Protein AF-F2EAZ2-F1 (afdb_monomer_lite)

Foldseek 3Di:
DPPVVVVCQQVVDDPGDDCVVCVCCDDPVNVVVVCVVVVVVVCVVVVVVVVVVVVVVVVVVVVVVVVVVVVVVLCVDPVSVVVVVVVLVVLLVVQLVCLQVPDPDDDLVPLFDALCRLCVVLVPPAAPPDPDGQQFPCNVGGDAHNVQLVSLVRSLVSRVVNDDQDDDDPVNLVVLLVVQVPVDDPVSNVVSVVVVVVVSCCVRCVSSVVSSVSSSVSRSVSSSVVSNVVSVVVVVVVVVD

pLDDT: mean 85.78, std 11.12, range [33.66, 97.19]

Secondary structure (DSSP, 8-state):
--HHHHHHHHHH-TT---HHHHGGG-SHHHHHHHHHHHHHHHHHHHHHHHHHHHHHHHHHHHHHHHHHHHHHHHHHSHHHHHHHHHHHHHHHHHHHHHHHH--S-S-HHHH-B-HHHHHHHHT--S-TT-SS----TTTTS-B-HHHHHHHHHHHHHHHHHT-PPPPPPHHHHHHHHHHHGGG-HHHHHHHHHHHHHHHHHHHHHHHHHHHHHHHHHHHHHHHHHHHHHHHHHHHHHTTT-

Radius of gyration: 40.21 Å; chains: 1; bounding box: 95×46×107 Å

Sequence (241 aa):
INIDVLRHLHDGVKGGFNEDKFAPYIGFSCLRKYLESELQKRYKEAAPATLALLEQRCSDVSMDLSRLDSKLQATSDVSQLRRSAMLHVASICTHLRALLDGAVDPAPEVWGKTTEEEQIHSGINSWPSTSVPVKPPNSSLKLYGGAAFERVMHEFRSATYSMECPQVSREKVANILLAHAGRGGSSGMTEAAAEIARAAARSWLAPRTETTCDRLAFVLQSLFDLAMERSRTDDSRCLCD

Organism: Hordeum vulgare subsp. vulgare (NCBI:txid112509)

Structure (mmCIF, N/CA/C/O backbone):
data_AF-F2EAZ2-F1
#
_entry.id   AF-F2EAZ2-F1
#
loop_
_atom_site.group_PDB
_atom_site.id
_atom_site.type_symbol
_atom_site.label_atom_id
_atom_site.label_alt_id
_atom_site.label_comp_id
_atom_site.label_asym_id
_atom_site.label_entity_id
_atom_site.label_seq_id
_atom_site.pdbx_PDB_ins_code
_atom_site.Cartn_x
_atom_site.Cartn_y
_atom_site.Cartn_z
_atom_site.occupancy
_atom_site.B_iso_or_equiv
_atom_site.auth_seq_id
_atom_site.auth_comp_id
_atom_site.auth_asym_id
_atom_site.auth_atom_id
_atom_site.pdbx_PDB_model_num
ATOM 1 N N . ILE A 1 1 ? -40.029 23.221 65.910 1.00 58.25 1 ILE A N 1
ATOM 2 C CA . ILE A 1 1 ? -40.585 23.515 64.567 1.00 58.25 1 ILE A CA 1
ATOM 3 C C . ILE A 1 1 ? -40.516 25.026 64.395 1.00 58.25 1 ILE A C 1
ATOM 5 O O . ILE A 1 1 ? -40.768 25.721 65.370 1.00 58.25 1 ILE A O 1
ATOM 9 N N . ASN A 1 2 ? -40.055 25.536 63.251 1.00 65.19 2 ASN A N 1
ATOM 10 C CA . ASN A 1 2 ? -39.898 26.981 63.069 1.00 65.19 2 ASN A CA 1
ATOM 11 C C . ASN A 1 2 ? -41.295 27.618 62.915 1.00 65.19 2 ASN A C 1
ATOM 13 O O . ASN A 1 2 ? -42.015 27.275 61.979 1.00 65.19 2 ASN A O 1
ATOM 17 N N . ILE A 1 3 ? -41.686 28.472 63.865 1.00 67.00 3 ILE A N 1
ATOM 18 C CA . ILE A 1 3 ? -43.033 29.066 63.993 1.00 67.00 3 ILE A CA 1
ATOM 19 C C . ILE A 1 3 ? -43.433 29.837 62.725 1.00 67.00 3 ILE A C 1
ATOM 21 O O . ILE A 1 3 ? -44.598 29.822 62.329 1.00 67.00 3 ILE A O 1
ATOM 25 N N . ASP A 1 4 ? -42.459 30.426 62.029 1.00 68.56 4 ASP A N 1
ATOM 26 C CA . ASP A 1 4 ? -42.691 31.164 60.785 1.00 68.56 4 ASP A CA 1
ATOM 27 C C . ASP A 1 4 ? -43.156 30.271 59.629 1.00 68.56 4 ASP A C 1
ATOM 29 O O . ASP A 1 4 ? -43.956 30.698 58.797 1.00 68.56 4 ASP A O 1
ATOM 33 N N . VAL A 1 5 ? -42.709 29.011 59.600 1.00 69.75 5 VAL A N 1
ATOM 34 C CA . VAL A 1 5 ? -43.089 28.038 58.565 1.00 69.75 5 VAL A CA 1
ATOM 35 C C . VAL A 1 5 ? -44.525 27.561 58.772 1.00 69.75 5 VAL A C 1
ATOM 37 O O . VAL A 1 5 ? -45.275 27.455 57.806 1.00 69.75 5 VAL A O 1
ATOM 40 N N . LEU A 1 6 ? -44.932 27.324 60.022 1.00 67.00 6 LEU A N 1
ATOM 41 C CA . LEU A 1 6 ? -46.310 26.937 60.349 1.00 67.00 6 LEU A CA 1
ATOM 42 C C . LEU A 1 6 ? -47.300 28.068 60.044 1.00 67.00 6 LEU A C 1
ATOM 44 O O . LEU A 1 6 ? -48.335 27.820 59.432 1.00 67.00 6 LEU A O 1
ATOM 48 N N . ARG A 1 7 ? -46.942 29.317 60.373 1.00 71.25 7 ARG A N 1
ATOM 49 C CA . ARG A 1 7 ? -47.742 30.504 60.030 1.00 71.25 7 ARG A CA 1
ATOM 50 C C . ARG A 1 7 ? -47.917 30.661 58.516 1.00 71.25 7 ARG A C 1
ATOM 52 O O . ARG A 1 7 ? -49.026 30.871 58.041 1.00 71.25 7 ARG A O 1
ATOM 59 N N . HIS A 1 8 ? -46.845 30.484 57.743 1.00 72.69 8 HIS A N 1
ATOM 60 C CA . HIS A 1 8 ? -46.912 30.570 56.283 1.00 72.69 8 HIS A CA 1
ATOM 61 C C . HIS A 1 8 ? -47.773 29.461 55.647 1.00 72.69 8 HIS A C 1
ATOM 63 O O . HIS A 1 8 ? -48.493 29.713 54.683 1.00 72.69 8 HIS A O 1
ATOM 69 N N . LEU A 1 9 ? -47.736 28.243 56.198 1.00 70.00 9 LEU A N 1
ATOM 70 C CA . LEU A 1 9 ? -48.561 27.119 55.740 1.00 70.00 9 LEU A CA 1
ATOM 71 C C . LEU A 1 9 ? -50.044 27.294 56.091 1.00 70.00 9 LEU A C 1
ATOM 73 O O . LEU A 1 9 ? -50.905 26.883 55.316 1.00 70.00 9 LEU A O 1
ATOM 77 N N . HIS A 1 10 ? -50.341 27.922 57.228 1.00 68.06 10 HIS A N 1
ATOM 78 C CA . HIS A 1 10 ? -51.705 28.234 57.644 1.00 68.06 10 HIS A CA 1
ATOM 79 C C . HIS A 1 10 ? -52.335 29.336 56.774 1.00 68.06 10 HIS A C 1
ATOM 81 O O . HIS A 1 10 ? -53.471 29.191 56.324 1.00 68.06 10 HIS A O 1
ATOM 87 N N . ASP A 1 11 ? -51.581 30.398 56.474 1.00 72.12 11 ASP A N 1
ATOM 88 C CA . ASP A 1 11 ? -52.104 31.576 55.767 1.00 72.12 11 ASP A CA 1
ATOM 89 C C . ASP A 1 11 ? -52.041 31.447 54.230 1.00 72.12 11 ASP A C 1
ATOM 91 O O . ASP A 1 11 ? -52.809 32.091 53.512 1.00 72.12 11 ASP A O 1
ATOM 95 N N . GLY A 1 12 ? -51.138 30.615 53.698 1.00 67.31 12 GLY A N 1
ATOM 96 C CA . GLY A 1 12 ? -50.906 30.459 52.256 1.00 67.31 12 GLY A CA 1
ATOM 97 C C . GLY A 1 12 ? -51.705 29.343 51.566 1.00 67.31 12 GLY A C 1
ATOM 98 O O . GLY A 1 12 ? -51.825 29.350 50.339 1.00 67.31 12 GLY A O 1
ATOM 99 N N . VAL A 1 13 ? -52.261 28.379 52.310 1.00 72.19 13 VAL A N 1
ATOM 100 C CA . VAL A 1 13 ? -52.940 27.202 51.735 1.00 72.19 13 VAL A CA 1
ATOM 101 C C . VAL A 1 13 ? -54.456 27.419 51.694 1.00 72.19 13 VAL A C 1
ATOM 103 O O . VAL A 1 13 ? -55.151 27.317 52.706 1.00 72.19 13 VAL A O 1
ATOM 106 N N . LYS A 1 14 ? -55.006 27.674 50.498 1.00 58.66 14 LYS A N 1
ATOM 107 C CA . LYS A 1 14 ? -56.464 27.745 50.288 1.00 58.66 14 LYS A CA 1
ATOM 108 C C . LYS A 1 14 ? -57.101 26.380 50.572 1.00 58.66 14 LYS A C 1
ATOM 110 O O . LYS A 1 14 ? -56.955 25.456 49.778 1.00 58.66 14 LYS A O 1
ATOM 115 N N . GLY A 1 15 ? -57.813 26.281 51.694 1.00 67.81 15 GLY A N 1
ATOM 116 C CA . GLY A 1 15 ? -58.473 25.054 52.159 1.00 67.81 15 GLY A CA 1
ATOM 117 C C . GLY A 1 15 ? -58.090 24.614 53.578 1.00 67.81 15 GLY A C 1
ATOM 118 O O . GLY A 1 15 ? -58.710 23.685 54.087 1.00 67.81 15 GLY A O 1
ATOM 119 N N . GLY A 1 16 ? -57.135 25.294 54.226 1.00 65.31 16 GLY A N 1
ATOM 120 C CA . GLY A 1 16 ? -56.698 25.005 55.595 1.00 65.31 16 GLY A CA 1
ATOM 121 C C . GLY A 1 16 ? -55.617 23.921 55.664 1.00 65.31 16 GLY A C 1
ATOM 122 O O . GLY A 1 16 ? -55.663 22.911 54.961 1.00 65.31 16 GLY A O 1
ATOM 123 N N . PHE A 1 17 ? -54.615 24.137 56.516 1.00 69.12 17 PHE A N 1
ATOM 124 C CA . PHE A 1 17 ? -53.531 23.189 56.762 1.00 69.12 17 PHE A CA 1
ATOM 125 C C . PHE A 1 17 ? -53.908 22.245 57.915 1.00 69.12 17 PHE A C 1
ATOM 127 O O . PHE A 1 17 ? -54.170 22.689 59.028 1.00 69.12 17 PHE A O 1
ATOM 134 N N . ASN A 1 18 ? -53.956 20.934 57.650 1.00 72.88 18 ASN A N 1
ATOM 135 C CA . ASN A 1 18 ? -54.270 19.930 58.669 1.00 72.88 18 ASN A CA 1
ATOM 136 C C . ASN A 1 18 ? -53.002 19.559 59.454 1.00 72.88 18 ASN A C 1
ATOM 138 O O . ASN A 1 18 ? -52.232 18.682 59.051 1.00 72.88 18 ASN A O 1
ATOM 142 N N . GLU A 1 19 ? -52.778 20.270 60.553 1.00 67.94 19 GLU A N 1
ATOM 143 C CA . GLU A 1 19 ? -51.564 20.169 61.357 1.00 67.94 19 GLU A CA 1
ATOM 144 C C . GLU A 1 19 ? -51.369 18.761 61.939 1.00 67.94 19 GLU A C 1
ATOM 146 O O . GLU A 1 19 ? -50.283 18.211 61.806 1.00 67.94 19 GLU A O 1
ATOM 151 N N . ASP A 1 20 ? -52.416 18.086 62.416 1.00 69.81 20 ASP A N 1
ATOM 152 C CA . ASP A 1 20 ? -52.303 16.720 62.959 1.00 69.81 20 ASP A CA 1
ATOM 153 C C . ASP A 1 20 ? -51.807 15.697 61.923 1.00 69.81 20 ASP A C 1
ATOM 155 O O . ASP A 1 20 ? -51.071 14.760 62.242 1.00 69.81 20 ASP A O 1
ATOM 159 N N . LYS A 1 21 ? -52.179 15.887 60.652 1.00 74.31 21 LYS A N 1
ATOM 160 C CA . LYS A 1 21 ? -51.784 14.993 59.557 1.00 74.31 21 LYS A CA 1
ATOM 161 C C . LYS A 1 21 ? -50.367 15.265 59.048 1.00 74.31 21 LYS A C 1
ATOM 163 O O . LYS A 1 21 ? -49.691 14.332 58.614 1.00 74.31 21 LYS A O 1
ATOM 168 N N . PHE A 1 22 ? -49.925 16.523 59.057 1.00 71.06 22 PHE A N 1
ATOM 169 C CA . PHE A 1 22 ? -48.706 16.950 58.358 1.00 71.06 22 PHE A CA 1
ATOM 170 C C . PHE A 1 22 ? -47.584 17.464 59.274 1.00 71.06 22 PHE A C 1
ATOM 172 O O . PHE A 1 22 ? -46.421 17.415 58.872 1.00 71.06 22 PHE A O 1
ATOM 179 N N . ALA A 1 23 ? -47.878 17.866 60.514 1.00 68.25 23 ALA A N 1
ATOM 180 C CA . ALA A 1 23 ? -46.889 18.258 61.522 1.00 68.25 23 ALA A CA 1
ATOM 181 C C . ALA A 1 23 ? -45.755 17.236 61.734 1.00 68.25 23 ALA A C 1
ATOM 183 O O . ALA A 1 23 ? -44.606 17.674 61.825 1.00 68.25 23 ALA A O 1
ATOM 184 N N . PRO A 1 24 ? -45.980 15.901 61.747 1.00 73.12 24 PRO A N 1
ATOM 185 C CA . PRO A 1 24 ? -44.872 14.951 61.892 1.00 73.12 24 PRO A CA 1
ATOM 186 C C . PRO A 1 24 ? -43.940 14.888 60.669 1.00 73.12 24 PRO A C 1
ATOM 188 O O . PRO A 1 24 ? -42.822 14.387 60.786 1.00 73.12 24 PRO A O 1
ATOM 191 N N . TYR A 1 25 ? -44.349 15.422 59.514 1.00 70.31 25 TYR A N 1
ATOM 192 C CA . TYR A 1 25 ? -43.575 15.403 58.266 1.00 70.31 25 TYR A CA 1
ATOM 193 C C . TYR A 1 25 ? -42.903 16.747 57.943 1.00 70.31 25 TYR A C 1
ATOM 195 O O . TYR A 1 25 ? -42.138 16.833 56.984 1.00 70.31 25 TYR A O 1
ATOM 203 N N . ILE A 1 26 ? -43.156 17.794 58.736 1.00 74.25 26 ILE A N 1
ATOM 204 C CA . ILE A 1 26 ? -42.733 19.168 58.442 1.00 74.25 26 ILE A CA 1
ATOM 205 C C . ILE A 1 26 ? -41.710 19.658 59.470 1.00 74.25 26 ILE A C 1
ATOM 207 O O . ILE A 1 26 ? -41.867 19.514 60.680 1.00 74.25 26 ILE A O 1
ATOM 211 N N . GLY A 1 27 ? -40.640 20.278 58.971 1.00 78.19 27 GLY A N 1
ATOM 212 C CA . GLY A 1 27 ? -39.564 20.854 59.776 1.00 78.19 27 GLY A CA 1
ATOM 213 C C . GLY A 1 27 ? -38.192 20.257 59.468 1.00 78.19 27 GLY A C 1
ATOM 214 O O . GLY A 1 27 ? -38.062 19.153 58.942 1.00 78.19 27 GLY A O 1
ATOM 215 N N . PHE A 1 28 ? -37.143 21.005 59.820 1.00 81.81 28 PHE A N 1
ATOM 216 C CA . PHE A 1 28 ? -35.756 20.665 59.488 1.00 81.81 28 PHE A CA 1
ATOM 217 C C . PHE A 1 28 ? -35.319 19.293 60.023 1.00 81.81 28 PHE A C 1
ATOM 219 O O . PHE A 1 28 ? -34.614 18.557 59.342 1.00 81.81 28 PHE A O 1
ATOM 226 N N . SER A 1 29 ? -35.781 18.906 61.214 1.00 83.00 29 SER A N 1
ATOM 227 C CA . SER A 1 29 ? -35.493 17.594 61.804 1.00 83.00 29 SER A CA 1
ATOM 228 C C . SER A 1 29 ? -36.086 16.433 61.002 1.00 83.00 29 SER A C 1
ATOM 230 O O . SER A 1 29 ? -35.457 15.382 60.904 1.00 83.00 29 SER A O 1
ATOM 232 N N . CYS A 1 30 ? -37.276 16.609 60.421 1.00 82.94 30 CYS A N 1
ATOM 233 C CA . CYS A 1 30 ? -37.934 15.583 59.611 1.00 82.94 30 CYS A CA 1
ATOM 234 C C . CYS A 1 30 ? -37.306 15.502 58.216 1.00 82.94 30 CYS A C 1
ATOM 236 O O . CYS A 1 30 ? -37.016 14.404 57.748 1.00 82.94 30 CYS A O 1
ATOM 238 N N . LEU A 1 31 ? -36.982 16.653 57.611 1.00 85.81 31 LEU A N 1
ATOM 239 C CA . LEU A 1 31 ? -36.212 16.719 56.365 1.00 85.81 31 LEU A CA 1
ATOM 240 C C . LEU A 1 31 ? -34.842 16.047 56.514 1.00 85.81 31 LEU A C 1
ATOM 242 O O . LEU A 1 31 ? -34.461 15.242 55.671 1.00 85.81 31 LEU A O 1
ATOM 246 N N . ARG A 1 32 ? -34.120 16.331 57.603 1.00 90.38 32 ARG A N 1
ATOM 247 C CA . ARG A 1 32 ? -32.828 15.704 57.892 1.00 90.38 32 ARG A CA 1
ATOM 248 C C . ARG A 1 32 ? -32.945 14.181 57.963 1.00 90.38 32 ARG A C 1
ATOM 250 O O . ARG A 1 32 ? -32.195 13.502 57.275 1.00 90.38 32 ARG A O 1
ATOM 257 N N . LYS A 1 33 ? -33.900 13.654 58.741 1.00 90.69 33 LYS A N 1
ATOM 258 C CA . LYS A 1 33 ? -34.129 12.201 58.855 1.00 90.69 33 LYS A CA 1
ATOM 259 C C . LYS A 1 33 ? -34.472 11.563 57.508 1.00 90.69 33 LYS A C 1
ATOM 261 O O . LYS A 1 33 ? -33.989 10.475 57.219 1.00 90.69 33 LYS A O 1
ATOM 266 N N . TYR A 1 34 ? -35.283 12.242 56.697 1.00 90.62 34 TYR A N 1
ATOM 267 C CA . TYR A 1 34 ? -35.636 11.783 55.355 1.00 90.62 34 TYR A CA 1
ATOM 268 C C . TYR A 1 34 ? -34.425 11.760 54.412 1.00 90.62 34 TYR A C 1
ATOM 270 O O . TYR A 1 34 ? -34.219 10.788 53.696 1.00 90.62 34 TYR A O 1
ATOM 278 N N . LEU A 1 35 ? -33.593 12.805 54.421 1.00 94.75 35 LEU A N 1
ATOM 279 C CA . LEU A 1 35 ? -32.379 12.843 53.603 1.00 94.75 35 LEU A CA 1
ATOM 280 C C . LEU A 1 35 ? -31.358 11.795 54.056 1.00 94.75 35 LEU A C 1
ATOM 282 O O . LEU A 1 35 ? -30.740 11.158 53.211 1.00 94.75 35 LEU A O 1
ATOM 286 N N . GLU A 1 36 ? -31.202 11.580 55.365 1.00 95.81 36 GLU A N 1
ATOM 287 C CA . GLU A 1 36 ? -30.341 10.524 55.913 1.00 95.81 36 GLU A CA 1
ATOM 288 C C . GLU A 1 36 ? -30.827 9.128 55.482 1.00 95.81 36 GLU A C 1
ATOM 290 O O . GLU A 1 36 ? -30.017 8.311 55.035 1.00 95.81 36 GLU A O 1
ATOM 295 N N . SER A 1 37 ? -32.138 8.857 55.547 1.00 95.00 37 SER A N 1
ATOM 296 C CA . SER A 1 37 ? -32.695 7.562 55.137 1.00 95.00 37 SER A CA 1
ATOM 297 C C . SER A 1 37 ? -32.633 7.345 53.625 1.00 95.00 37 SER A C 1
ATOM 299 O O . SER A 1 37 ? -32.250 6.259 53.184 1.00 95.00 37 SER A O 1
ATOM 301 N N . GLU A 1 38 ? -32.954 8.364 52.827 1.00 95.62 38 GLU A N 1
ATOM 302 C CA . GLU A 1 38 ? -32.897 8.281 51.367 1.00 95.62 38 GLU A CA 1
ATOM 303 C C . GLU A 1 38 ? -31.444 8.161 50.885 1.00 95.62 38 GLU A C 1
ATOM 305 O O . GLU A 1 38 ? -31.157 7.322 50.035 1.00 95.62 38 GLU A O 1
ATOM 310 N N . LEU A 1 39 ? -30.492 8.893 51.480 1.00 96.50 39 LEU A N 1
ATOM 311 C CA . LEU A 1 39 ? -29.063 8.740 51.184 1.00 96.50 39 LEU A CA 1
ATOM 312 C C . LEU A 1 39 ? -28.580 7.322 51.498 1.00 96.50 39 LEU A C 1
ATOM 314 O O . LEU A 1 39 ? -27.917 6.694 50.671 1.00 96.50 39 LEU A O 1
ATOM 318 N N . GLN A 1 40 ? -28.935 6.793 52.671 1.00 96.31 40 GLN A N 1
ATOM 319 C CA . GLN A 1 40 ? -28.538 5.443 53.063 1.00 96.31 40 GLN A CA 1
ATOM 320 C C . GLN A 1 40 ? -29.147 4.382 52.140 1.00 96.31 40 GLN A C 1
ATOM 322 O O . GLN A 1 40 ? -28.479 3.402 51.804 1.00 96.31 40 GLN A O 1
ATOM 327 N N . LYS A 1 41 ? -30.396 4.583 51.707 1.00 96.19 41 LYS A N 1
ATOM 328 C CA . LYS A 1 41 ? -31.068 3.721 50.734 1.00 96.19 41 LYS A CA 1
ATOM 329 C C . LYS A 1 41 ? -30.352 3.754 49.383 1.00 96.19 41 LYS A C 1
ATOM 331 O O . LYS A 1 41 ? -29.937 2.703 48.903 1.00 96.19 41 LYS A O 1
ATOM 336 N N . ARG A 1 42 ? -30.119 4.944 48.819 1.00 95.81 42 ARG A N 1
ATOM 337 C CA . ARG A 1 42 ? -29.431 5.108 47.526 1.00 95.81 42 ARG A CA 1
ATOM 338 C C . ARG A 1 42 ? -28.011 4.565 47.548 1.00 95.81 42 ARG A C 1
ATOM 340 O O . ARG A 1 42 ? -27.594 3.932 46.587 1.00 95.81 42 ARG A O 1
ATOM 347 N N . TYR A 1 43 ? -27.290 4.750 48.652 1.00 96.12 43 TYR A N 1
ATOM 348 C CA . TYR A 1 43 ? -25.962 4.172 48.822 1.00 96.12 43 TYR A CA 1
ATOM 349 C C . TYR A 1 43 ? -26.005 2.639 48.813 1.00 96.12 43 TYR A C 1
ATOM 351 O O . TYR A 1 43 ? -25.247 2.012 48.082 1.00 96.12 43 TYR A O 1
ATOM 359 N N . LYS A 1 44 ? -26.922 2.021 49.573 1.00 95.50 44 LYS A N 1
ATOM 360 C CA . LYS A 1 44 ? -27.081 0.556 49.595 1.00 95.50 44 LYS A CA 1
ATOM 361 C C . LYS A 1 44 ? -27.490 -0.017 48.237 1.00 95.50 44 LYS A C 1
ATOM 363 O O . LYS A 1 44 ? -27.055 -1.111 47.900 1.00 95.50 44 LYS A O 1
ATOM 368 N N . GLU A 1 45 ? -28.306 0.710 47.477 1.00 94.75 45 GLU A N 1
ATOM 369 C CA . GLU A 1 45 ? -28.740 0.311 46.133 1.00 94.75 45 GLU A CA 1
ATOM 370 C C . GLU A 1 45 ? -27.616 0.450 45.090 1.00 94.75 45 GLU A C 1
ATOM 372 O O . GLU A 1 45 ? -27.447 -0.432 44.252 1.00 94.75 45 GLU A O 1
ATOM 377 N N . ALA A 1 46 ? -26.827 1.531 45.140 1.00 94.88 46 ALA A N 1
ATOM 378 C CA . ALA A 1 46 ? -25.822 1.845 44.119 1.00 94.88 46 ALA A CA 1
ATOM 379 C C . ALA A 1 46 ? -24.430 1.238 44.384 1.00 94.88 46 ALA A C 1
ATOM 381 O O . ALA A 1 46 ? -23.679 0.980 43.436 1.00 94.88 46 ALA A O 1
ATOM 382 N N . ALA A 1 47 ? -24.062 1.011 45.650 1.00 96.44 47 ALA A N 1
ATOM 383 C CA . ALA A 1 47 ? -22.731 0.527 46.016 1.00 96.44 47 ALA A CA 1
ATOM 384 C C . ALA A 1 47 ? -22.377 -0.840 45.397 1.00 96.44 47 ALA A C 1
ATOM 386 O O . ALA A 1 47 ? -21.271 -0.946 44.871 1.00 96.44 47 ALA A O 1
ATOM 387 N N . PRO A 1 48 ? -23.265 -1.858 45.364 1.00 95.81 48 PRO A N 1
ATOM 388 C CA . PRO A 1 48 ? -22.925 -3.161 44.787 1.00 95.81 48 PRO A CA 1
ATOM 389 C C . PRO A 1 48 ? -22.578 -3.085 43.297 1.00 95.81 48 PRO A C 1
ATOM 391 O O . PRO A 1 48 ? -21.586 -3.664 42.870 1.00 95.81 48 PRO A O 1
ATOM 394 N N . ALA A 1 49 ? -23.351 -2.325 42.513 1.00 95.44 49 ALA A N 1
ATOM 395 C CA . ALA A 1 49 ? -23.098 -2.160 41.081 1.00 95.44 49 ALA A CA 1
ATOM 396 C C . ALA A 1 49 ? -21.796 -1.387 40.817 1.00 95.44 49 ALA A C 1
ATOM 398 O O . ALA A 1 49 ? -21.029 -1.740 39.925 1.00 95.44 49 ALA A O 1
ATOM 399 N N . THR A 1 50 ? -21.526 -0.357 41.624 1.00 95.44 50 THR A N 1
ATOM 400 C CA . THR A 1 50 ? -20.285 0.423 41.515 1.00 95.44 50 THR A CA 1
ATOM 401 C C . THR A 1 50 ? -19.064 -0.421 41.882 1.00 95.44 50 THR A C 1
ATOM 403 O O . THR A 1 50 ? -18.062 -0.380 41.175 1.00 95.44 50 THR A O 1
ATOM 406 N N . LEU A 1 51 ? -19.146 -1.206 42.960 1.00 97.19 51 LEU A N 1
ATOM 407 C CA . LEU A 1 51 ? -18.065 -2.096 43.385 1.00 97.19 51 LEU A CA 1
ATOM 408 C C . LEU A 1 51 ? -17.802 -3.196 42.358 1.00 97.19 51 LEU A C 1
ATOM 410 O O . LEU A 1 51 ? -16.651 -3.381 41.988 1.00 97.19 51 LEU A O 1
ATOM 414 N N . ALA A 1 52 ? -18.845 -3.838 41.827 1.00 96.25 52 ALA A N 1
ATOM 415 C CA . ALA A 1 52 ? -18.690 -4.851 40.784 1.00 96.25 52 ALA A CA 1
ATOM 416 C C . ALA A 1 52 ? -17.993 -4.290 39.531 1.00 96.25 52 ALA A C 1
ATOM 418 O O . ALA A 1 52 ? -17.090 -4.920 38.984 1.00 96.25 52 ALA A O 1
ATOM 419 N N . LEU A 1 53 ? -18.356 -3.072 39.105 1.00 96.62 53 LEU A N 1
ATOM 420 C CA . LEU A 1 53 ? -17.692 -2.400 37.985 1.00 96.62 53 LEU A CA 1
ATOM 421 C C . LEU A 1 53 ? -16.218 -2.093 38.291 1.00 96.62 53 LEU A C 1
ATOM 423 O O . LEU A 1 53 ? -15.360 -2.258 37.426 1.00 96.62 53 LEU A O 1
ATOM 427 N N . LEU A 1 54 ? -15.912 -1.633 39.507 1.00 96.94 54 LEU A N 1
ATOM 428 C CA . LEU A 1 54 ? -14.537 -1.348 39.923 1.00 96.94 54 LEU A CA 1
ATOM 429 C C . LEU A 1 54 ? -13.695 -2.624 40.001 1.00 96.94 54 LEU A C 1
ATOM 431 O O . LEU A 1 54 ? -12.571 -2.629 39.511 1.00 96.94 54 LEU A O 1
ATOM 435 N N . GLU A 1 55 ? -14.236 -3.703 40.563 1.00 96.94 55 GLU A N 1
ATOM 436 C CA . GLU A 1 55 ? -13.579 -5.012 40.628 1.00 96.94 55 GLU A CA 1
ATOM 437 C C . GLU A 1 55 ? -13.289 -5.556 39.229 1.00 96.94 55 GLU A C 1
ATOM 439 O O . GLU A 1 55 ? -12.159 -5.964 38.960 1.00 96.94 55 GLU A O 1
ATOM 444 N N . GLN A 1 56 ? -14.263 -5.473 38.316 1.00 96.62 56 GLN A N 1
ATOM 445 C CA . GLN A 1 56 ? -14.068 -5.841 36.915 1.00 96.62 56 GLN A CA 1
ATOM 446 C C . GLN A 1 56 ? -12.927 -5.033 36.285 1.00 96.62 56 GLN A C 1
ATOM 448 O O . GLN A 1 56 ? -11.996 -5.605 35.731 1.00 96.62 56 GLN A O 1
ATOM 453 N N . ARG A 1 57 ? -12.934 -3.704 36.436 1.00 96.38 57 ARG A N 1
ATOM 454 C CA . ARG A 1 57 ? -11.895 -2.835 35.855 1.00 96.38 57 ARG A CA 1
ATOM 455 C C . ARG A 1 57 ? -10.517 -3.088 36.465 1.00 96.38 57 ARG A C 1
ATOM 457 O O . ARG A 1 57 ? -9.523 -3.051 35.747 1.00 96.38 57 ARG A O 1
ATOM 464 N N . CYS A 1 58 ? -10.443 -3.360 37.766 1.00 97.00 58 CYS A N 1
ATOM 465 C CA . CYS A 1 58 ? -9.201 -3.752 38.431 1.00 97.00 58 CYS A CA 1
ATOM 466 C C . CYS A 1 58 ? -8.681 -5.099 37.917 1.00 97.00 58 CYS A C 1
ATOM 468 O O . CYS A 1 58 ? -7.471 -5.248 37.736 1.00 97.00 58 CYS A O 1
ATOM 470 N N . SER A 1 59 ? -9.578 -6.058 37.668 1.00 95.75 59 SER A N 1
ATOM 471 C CA . SER A 1 59 ? -9.241 -7.348 37.061 1.00 95.75 59 SER A CA 1
ATOM 472 C C . SER A 1 59 ? -8.694 -7.159 35.647 1.00 95.75 59 SER A C 1
ATOM 474 O O . SER A 1 59 ? -7.591 -7.622 35.366 1.00 95.75 59 SER A O 1
ATOM 476 N N . ASP A 1 60 ? -9.398 -6.402 34.800 1.00 94.00 60 ASP A N 1
ATOM 477 C CA . ASP A 1 60 ? -8.990 -6.115 33.418 1.00 94.00 60 ASP A CA 1
ATOM 478 C C . ASP A 1 60 ? -7.599 -5.459 33.374 1.00 94.00 60 ASP A C 1
ATOM 480 O O . ASP A 1 60 ? -6.698 -5.919 32.672 1.00 94.00 60 ASP A O 1
ATOM 484 N N . VAL A 1 61 ? -7.382 -4.424 34.196 1.00 95.94 61 VAL A N 1
ATOM 485 C CA . VAL A 1 61 ? -6.093 -3.714 34.268 1.00 95.94 61 VAL A CA 1
ATOM 486 C C . VAL A 1 61 ? -4.983 -4.621 34.796 1.00 95.94 61 VAL A C 1
ATOM 488 O O . VAL A 1 61 ? -3.852 -4.548 34.319 1.00 95.94 61 VAL A O 1
ATOM 491 N N . SER A 1 62 ? -5.280 -5.489 35.765 1.00 95.50 62 SER A N 1
ATOM 492 C CA . SER A 1 62 ? -4.295 -6.432 36.313 1.00 95.50 62 SER A CA 1
ATOM 493 C C . SER A 1 62 ? -3.899 -7.497 35.289 1.00 95.50 62 SER A C 1
ATOM 495 O O . SER A 1 62 ? -2.716 -7.829 35.176 1.00 95.50 62 SER A O 1
ATOM 497 N N . MET A 1 63 ? -4.862 -7.991 34.503 1.00 94.00 63 MET A N 1
ATOM 498 C CA . MET A 1 63 ? -4.601 -8.881 33.371 1.00 94.00 63 MET A CA 1
ATOM 499 C C . MET A 1 63 ? -3.715 -8.194 32.329 1.00 94.00 63 MET A C 1
ATOM 501 O O . MET A 1 63 ? -2.675 -8.742 31.953 1.00 94.00 63 MET A O 1
ATOM 505 N N . ASP A 1 64 ? -4.046 -6.963 31.939 1.00 93.44 64 ASP A N 1
ATOM 506 C CA . ASP A 1 64 ? -3.238 -6.181 31.001 1.00 93.44 64 ASP A CA 1
ATOM 507 C C . ASP A 1 64 ? -1.816 -5.920 31.508 1.00 93.44 64 ASP A C 1
ATOM 509 O O . ASP A 1 64 ? -0.855 -6.039 30.744 1.00 93.44 64 ASP A O 1
ATOM 513 N N . LEU A 1 65 ? -1.659 -5.617 32.797 1.00 94.75 65 LEU A N 1
ATOM 514 C CA . LEU A 1 65 ? -0.354 -5.381 33.409 1.00 94.75 65 LEU A CA 1
ATOM 515 C C . LEU A 1 65 ? 0.491 -6.659 33.405 1.00 94.75 65 LEU A C 1
ATOM 517 O O . LEU A 1 65 ? 1.641 -6.621 32.973 1.00 94.75 65 LEU A O 1
ATOM 521 N N . SER A 1 66 ? -0.087 -7.801 33.789 1.00 93.69 66 SER A N 1
ATOM 522 C CA . SER A 1 66 ? 0.609 -9.098 33.754 1.00 93.69 66 SER A CA 1
ATOM 523 C C . SER A 1 66 ? 1.043 -9.500 32.337 1.00 93.69 66 SER A C 1
ATOM 525 O O . SER A 1 66 ? 2.138 -10.032 32.124 1.00 93.69 66 SER A O 1
ATOM 527 N N . ARG A 1 67 ? 0.217 -9.174 31.337 1.00 89.50 67 ARG A N 1
ATOM 528 C CA . ARG A 1 67 ? 0.515 -9.385 29.920 1.00 89.50 67 ARG A CA 1
ATOM 529 C C . ARG A 1 67 ? 1.653 -8.488 29.446 1.00 89.50 67 ARG A C 1
ATOM 531 O O . ARG A 1 67 ? 2.562 -8.964 28.767 1.00 89.50 67 ARG A O 1
ATOM 538 N N . LEU A 1 68 ? 1.612 -7.198 29.780 1.00 89.19 68 LEU A N 1
ATOM 539 C CA . LEU A 1 68 ? 2.669 -6.251 29.427 1.00 89.19 68 LEU A CA 1
ATOM 540 C C . LEU A 1 68 ? 3.996 -6.614 30.094 1.00 89.19 68 LEU A C 1
ATOM 542 O O . LEU A 1 68 ? 5.024 -6.562 29.424 1.00 89.19 68 LEU A O 1
ATOM 546 N N . ASP A 1 69 ? 3.970 -7.049 31.353 1.00 91.88 69 ASP A N 1
ATOM 547 C CA . ASP A 1 69 ? 5.159 -7.535 32.055 1.00 91.88 69 ASP A CA 1
ATOM 548 C C . ASP A 1 69 ? 5.731 -8.787 31.373 1.00 91.88 69 ASP A C 1
ATOM 550 O O . ASP A 1 69 ? 6.918 -8.839 31.063 1.00 91.88 69 ASP A O 1
ATOM 554 N N . SER A 1 70 ? 4.876 -9.738 30.982 1.00 86.38 70 SER A N 1
ATOM 555 C CA . SER A 1 70 ? 5.297 -10.915 30.205 1.00 86.38 70 SER A CA 1
ATOM 556 C C . SER A 1 70 ? 5.928 -10.534 28.859 1.00 86.38 70 SER A C 1
ATOM 558 O O . SER A 1 70 ? 6.957 -11.094 28.475 1.00 86.38 70 SER A O 1
ATOM 560 N N . LYS A 1 71 ? 5.361 -9.548 28.142 1.00 84.44 71 LYS A N 1
ATOM 561 C CA . LYS A 1 71 ? 5.963 -9.017 26.904 1.00 84.44 71 LYS A CA 1
ATOM 562 C C . LYS A 1 71 ? 7.304 -8.337 27.189 1.00 84.44 71 LYS A C 1
ATOM 564 O O . LYS A 1 71 ? 8.246 -8.551 26.432 1.00 84.44 71 LYS A O 1
ATOM 569 N N . LEU A 1 72 ? 7.414 -7.570 28.274 1.00 86.44 72 LEU A N 1
ATOM 570 C CA . LEU A 1 72 ? 8.652 -6.901 28.675 1.00 86.44 72 LEU A CA 1
ATOM 571 C C . LEU A 1 72 ? 9.757 -7.922 28.983 1.00 86.44 72 LEU A C 1
ATOM 573 O O . LEU A 1 72 ? 10.866 -7.811 28.454 1.00 86.44 72 LEU A O 1
ATOM 577 N N . GLN A 1 73 ? 9.437 -8.967 29.749 1.00 84.69 73 GLN A N 1
ATOM 578 C CA . GLN A 1 73 ? 10.356 -10.072 30.023 1.00 84.69 73 GLN A CA 1
ATOM 579 C C . GLN A 1 73 ? 10.768 -10.789 28.733 1.00 84.69 73 GLN A C 1
ATOM 581 O O . GLN A 1 73 ? 11.956 -11.025 28.521 1.00 84.69 73 GLN A O 1
ATOM 586 N N . ALA A 1 74 ? 9.832 -11.047 27.815 1.00 77.19 74 ALA A N 1
ATOM 587 C CA . ALA A 1 74 ? 10.150 -11.648 26.520 1.00 77.19 74 ALA A CA 1
ATOM 588 C C . ALA A 1 74 ? 11.060 -10.763 25.645 1.00 77.19 74 ALA A C 1
ATOM 590 O O . ALA A 1 74 ? 11.843 -11.273 24.846 1.00 77.19 74 ALA A O 1
ATOM 591 N N . THR A 1 75 ? 11.004 -9.436 25.801 1.00 78.00 75 THR A N 1
ATOM 592 C CA . THR A 1 75 ? 11.915 -8.514 25.098 1.00 78.00 75 THR A CA 1
ATOM 593 C C . THR A 1 75 ? 13.301 -8.395 25.734 1.00 78.00 75 THR A C 1
ATOM 595 O O . THR A 1 75 ? 14.205 -7.866 25.090 1.00 78.00 75 THR A O 1
ATOM 598 N N . SER A 1 76 ? 13.497 -8.897 26.959 1.00 80.62 76 SER A N 1
ATOM 599 C CA . SER A 1 76 ? 14.805 -8.875 27.632 1.00 80.62 76 SER A CA 1
ATOM 600 C C . SER A 1 76 ? 15.815 -9.853 27.010 1.00 80.62 76 SER A C 1
ATOM 602 O O . SER A 1 76 ? 17.018 -9.595 27.023 1.00 80.62 76 SER A O 1
ATOM 604 N N . ASP A 1 77 ? 15.332 -10.940 26.399 1.00 87.69 77 ASP A N 1
ATOM 605 C CA . ASP A 1 77 ? 16.139 -11.899 25.645 1.00 87.69 77 ASP A CA 1
ATOM 606 C C . ASP A 1 77 ? 16.162 -11.525 24.156 1.00 87.69 77 ASP A C 1
ATOM 608 O O . ASP A 1 77 ? 15.149 -11.579 23.452 1.00 87.69 77 ASP A O 1
ATOM 612 N N . VAL A 1 78 ? 17.354 -11.202 23.646 1.00 89.44 78 VAL A N 1
ATOM 613 C CA . VAL A 1 78 ? 17.588 -10.854 22.233 1.00 89.44 78 VAL A CA 1
ATOM 614 C C . VAL A 1 78 ? 17.068 -11.942 21.283 1.00 89.44 78 VAL A C 1
ATOM 616 O O . VAL A 1 78 ? 16.586 -11.639 20.189 1.00 89.44 78 VAL A O 1
ATOM 619 N N . SER A 1 79 ? 17.124 -13.210 21.694 1.00 88.25 79 SER A N 1
ATOM 620 C CA . SER A 1 79 ? 16.668 -14.355 20.898 1.00 88.25 79 SER A CA 1
ATOM 621 C C . SER A 1 79 ? 15.148 -14.357 20.734 1.00 88.25 79 SER A C 1
ATOM 623 O O . SER A 1 79 ? 14.631 -14.596 19.638 1.00 88.25 79 SER A O 1
ATOM 625 N N . GLN A 1 80 ? 14.426 -14.063 21.817 1.00 85.06 80 GLN A N 1
ATOM 626 C CA . GLN A 1 80 ? 12.967 -13.956 21.828 1.00 85.06 80 GLN A CA 1
ATOM 627 C C . GLN A 1 80 ? 12.497 -12.699 21.103 1.00 85.06 80 GLN A C 1
ATOM 629 O O . GLN A 1 80 ? 11.583 -12.788 20.282 1.00 85.06 80 GLN A O 1
ATOM 634 N N . LEU A 1 81 ? 13.177 -11.566 21.305 1.00 87.56 81 LEU A N 1
ATOM 635 C CA . LEU A 1 81 ? 12.918 -10.336 20.559 1.00 87.56 81 LEU A CA 1
ATOM 636 C C . LEU A 1 81 ? 13.081 -10.554 19.051 1.00 87.56 81 LEU A C 1
ATOM 638 O O . LEU A 1 81 ? 12.200 -10.191 18.274 1.00 87.56 81 LEU A O 1
ATOM 642 N N . ARG A 1 82 ? 14.173 -11.202 18.626 1.00 91.62 82 ARG A N 1
ATOM 643 C CA . ARG A 1 82 ? 14.404 -11.524 17.212 1.00 91.62 82 ARG A CA 1
ATOM 644 C C . ARG A 1 82 ? 13.310 -12.432 16.659 1.00 91.62 82 ARG A C 1
ATOM 646 O O . ARG A 1 82 ? 12.820 -12.177 15.562 1.00 91.62 82 ARG A O 1
ATOM 653 N N . ARG A 1 83 ? 12.915 -13.471 17.403 1.00 88.50 83 ARG A N 1
ATOM 654 C CA . ARG A 1 83 ? 11.822 -14.370 17.001 1.00 88.50 83 ARG A CA 1
ATOM 655 C C . ARG A 1 83 ? 10.508 -13.606 16.843 1.00 88.50 83 ARG A C 1
ATOM 657 O O . ARG A 1 83 ? 9.850 -13.763 15.822 1.00 88.50 83 ARG A O 1
ATOM 664 N N . SER A 1 84 ? 10.167 -12.762 17.813 1.00 85.38 84 SER A N 1
ATOM 665 C CA . SER A 1 84 ? 8.971 -11.919 17.780 1.00 85.38 84 SER A CA 1
ATOM 666 C C . SER A 1 84 ? 8.981 -10.981 16.570 1.00 85.38 84 SER A C 1
ATOM 668 O O . SER A 1 84 ? 8.052 -10.995 15.767 1.00 85.38 84 SER A O 1
ATOM 670 N N . ALA A 1 85 ? 10.082 -10.256 16.346 1.00 89.81 85 ALA A N 1
ATOM 671 C CA . ALA A 1 85 ? 10.240 -9.386 15.181 1.00 89.81 85 ALA A CA 1
ATOM 672 C C . ALA A 1 85 ? 10.089 -10.152 13.855 1.00 89.81 85 ALA A C 1
ATOM 674 O O . ALA A 1 85 ? 9.418 -9.676 12.942 1.00 89.81 85 ALA A O 1
ATOM 675 N N . MET A 1 86 ? 10.660 -11.358 13.751 1.00 92.56 86 MET A N 1
ATOM 676 C CA . MET A 1 86 ? 10.502 -12.204 12.564 1.00 92.56 86 MET A CA 1
ATOM 677 C C . MET A 1 86 ? 9.050 -12.641 12.344 1.00 92.56 86 MET A C 1
ATOM 679 O O . MET A 1 86 ? 8.596 -12.637 11.203 1.00 92.56 86 MET A O 1
ATOM 683 N N . LEU A 1 87 ? 8.317 -12.986 13.407 1.00 90.62 87 LEU A N 1
ATOM 684 C CA . LEU A 1 87 ? 6.895 -13.331 13.316 1.00 90.62 87 LEU A CA 1
ATOM 685 C C . LEU A 1 87 ? 6.047 -12.127 12.893 1.00 90.62 87 LEU A C 1
ATOM 687 O O . LEU A 1 87 ? 5.200 -12.269 12.015 1.00 90.62 87 LEU A O 1
ATOM 691 N N . HIS A 1 88 ? 6.318 -10.938 13.436 1.00 89.50 88 HIS A N 1
ATOM 692 C CA . HIS A 1 88 ? 5.637 -9.708 13.027 1.00 89.50 88 HIS A CA 1
ATOM 693 C C . HIS A 1 88 ? 5.887 -9.380 11.548 1.00 89.50 88 HIS A C 1
ATOM 695 O O . HIS A 1 88 ? 4.943 -9.102 10.811 1.00 89.50 88 HIS A O 1
ATOM 701 N N . VAL A 1 89 ? 7.135 -9.479 11.077 1.00 92.88 89 VAL A N 1
ATOM 702 C CA . VAL A 1 89 ? 7.455 -9.283 9.651 1.00 92.88 89 VAL A CA 1
ATOM 703 C C . VAL A 1 89 ? 6.756 -10.332 8.784 1.00 92.88 89 VAL A C 1
ATOM 705 O O . VAL A 1 89 ? 6.171 -9.981 7.761 1.00 92.88 89 VAL A O 1
ATOM 708 N N . ALA A 1 90 ? 6.764 -11.603 9.196 1.00 92.88 90 ALA A N 1
ATOM 709 C CA . ALA A 1 90 ? 6.078 -12.669 8.470 1.00 92.88 90 ALA A CA 1
ATOM 710 C C . ALA A 1 90 ? 4.566 -12.413 8.375 1.00 92.88 90 ALA A C 1
ATOM 712 O O . ALA A 1 90 ? 3.998 -12.550 7.292 1.00 92.88 90 ALA A O 1
ATOM 713 N N . SER A 1 91 ? 3.934 -11.980 9.470 1.00 91.62 91 SER A N 1
ATOM 714 C CA . SER A 1 91 ? 2.524 -11.576 9.511 1.00 91.62 91 SER A CA 1
ATOM 715 C C . SER A 1 91 ? 2.229 -10.498 8.464 1.00 91.62 91 SER A C 1
ATOM 717 O O . SER A 1 91 ? 1.442 -10.733 7.546 1.00 91.62 91 SER A O 1
ATOM 719 N N . ILE A 1 92 ? 2.981 -9.390 8.489 1.00 92.56 92 ILE A N 1
ATOM 720 C CA . ILE A 1 92 ? 2.827 -8.281 7.533 1.00 92.56 92 ILE A CA 1
ATOM 721 C C . ILE A 1 92 ? 2.993 -8.761 6.087 1.00 92.56 92 ILE A C 1
ATOM 723 O O . ILE A 1 92 ? 2.185 -8.413 5.226 1.00 92.56 92 ILE A O 1
ATOM 727 N N . CYS A 1 93 ? 4.006 -9.585 5.797 1.00 93.12 93 CYS A N 1
ATOM 728 C CA . CYS A 1 93 ? 4.198 -10.149 4.458 1.00 93.12 93 CYS A CA 1
ATOM 729 C C . CYS A 1 93 ? 3.004 -11.006 4.012 1.00 93.12 93 CYS A C 1
ATOM 731 O O . CYS A 1 93 ? 2.635 -10.986 2.836 1.00 93.12 93 CYS A O 1
ATOM 733 N N . THR A 1 94 ? 2.392 -11.738 4.942 1.00 92.44 94 THR A N 1
ATOM 734 C CA . THR A 1 94 ? 1.216 -12.574 4.676 1.00 92.44 94 THR A CA 1
ATOM 735 C C . THR A 1 94 ? -0.001 -11.707 4.354 1.00 92.44 94 THR A C 1
ATOM 737 O O . THR A 1 94 ? -0.675 -11.950 3.350 1.00 92.44 94 THR A O 1
ATOM 740 N N . HIS A 1 95 ? -0.240 -10.641 5.129 1.00 91.94 95 HIS A N 1
ATOM 741 C CA . HIS A 1 95 ? -1.313 -9.677 4.853 1.00 91.94 95 HIS A CA 1
ATOM 742 C C . HIS A 1 95 ? -1.097 -8.933 3.533 1.00 91.94 95 HIS A C 1
ATOM 744 O O . HIS A 1 95 ? -2.039 -8.786 2.756 1.00 91.94 95 HIS A O 1
ATOM 750 N N . LEU A 1 96 ? 0.135 -8.503 3.243 1.00 93.19 96 LEU A N 1
ATOM 751 C CA . LEU A 1 96 ? 0.478 -7.820 1.993 1.00 93.19 96 LEU A CA 1
ATOM 752 C C . LEU A 1 96 ? 0.207 -8.727 0.789 1.00 93.19 96 LEU A C 1
ATOM 754 O O . LEU A 1 96 ? 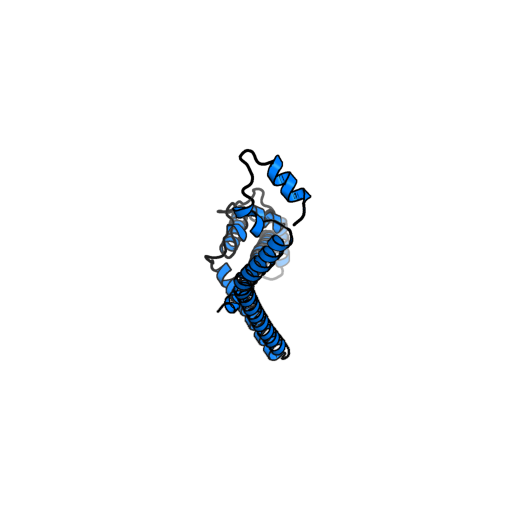-0.431 -8.297 -0.172 1.00 93.19 96 LEU A O 1
ATOM 758 N N . ARG A 1 97 ? 0.615 -10.000 0.864 1.00 92.88 97 ARG A N 1
ATOM 759 C CA . ARG A 1 97 ? 0.319 -10.989 -0.178 1.00 92.88 97 ARG A CA 1
ATOM 760 C C . ARG A 1 97 ? -1.183 -11.160 -0.390 1.00 92.88 97 ARG A C 1
ATOM 762 O O . ARG A 1 97 ? -1.633 -11.093 -1.525 1.00 92.88 97 ARG A O 1
ATOM 769 N N . ALA A 1 98 ? -1.956 -11.312 0.684 1.00 92.38 98 ALA A N 1
ATOM 770 C CA . ALA A 1 98 ? -3.408 -11.445 0.582 1.00 92.38 98 ALA A CA 1
ATOM 771 C C . ALA A 1 98 ? -4.064 -10.216 -0.079 1.00 92.38 98 ALA A C 1
ATOM 773 O O . ALA A 1 98 ? -4.977 -10.356 -0.887 1.00 92.38 98 ALA A O 1
ATOM 774 N N . LEU A 1 99 ? -3.580 -9.007 0.224 1.00 93.31 99 LEU A N 1
ATOM 775 C CA . LEU A 1 99 ? -4.062 -7.774 -0.407 1.00 93.31 99 LEU A CA 1
ATOM 776 C C . LEU A 1 99 ? -3.682 -7.686 -1.898 1.00 93.31 99 LEU A C 1
ATOM 778 O O . LEU A 1 99 ? -4.456 -7.151 -2.694 1.00 93.31 99 LEU A O 1
ATOM 782 N N . LEU A 1 100 ? -2.512 -8.204 -2.287 1.00 93.25 100 LEU A N 1
ATOM 783 C CA . LEU A 1 100 ? -2.094 -8.290 -3.691 1.00 93.25 100 LEU A CA 1
ATOM 784 C C . LEU A 1 100 ? -2.897 -9.328 -4.480 1.00 93.25 100 LEU A C 1
ATOM 786 O O . LEU A 1 100 ? -3.305 -9.033 -5.597 1.00 93.25 100 LEU A O 1
ATOM 790 N N . ASP A 1 101 ? -3.174 -10.494 -3.897 1.00 93.44 101 ASP A N 1
ATOM 791 C CA . ASP A 1 101 ? -3.964 -11.556 -4.540 1.00 93.44 101 ASP A CA 1
ATOM 792 C C . ASP A 1 101 ? -5.461 -11.188 -4.658 1.00 93.44 101 ASP A C 1
ATOM 794 O O . ASP A 1 101 ? -6.210 -11.825 -5.398 1.00 93.44 101 ASP A O 1
ATOM 798 N N . GLY A 1 102 ? -5.889 -10.127 -3.967 1.00 86.06 102 GLY A N 1
ATOM 799 C CA . GLY A 1 102 ? -7.265 -9.646 -3.935 1.00 86.06 102 GLY A CA 1
ATOM 800 C C . GLY A 1 102 ? -7.968 -10.100 -2.662 1.00 86.06 102 GLY A C 1
ATOM 801 O O . GLY A 1 102 ? -8.469 -11.219 -2.567 1.00 86.06 102 GLY A O 1
ATOM 802 N N . ALA A 1 103 ? -8.032 -9.205 -1.679 1.00 82.50 103 ALA A N 1
ATOM 803 C CA . ALA A 1 103 ? -8.736 -9.450 -0.429 1.00 82.50 103 ALA A CA 1
ATOM 804 C C . ALA A 1 103 ? -10.166 -8.884 -0.480 1.00 82.50 103 ALA A C 1
ATOM 806 O O . ALA A 1 103 ? -10.406 -7.831 -1.064 1.00 82.50 103 ALA A O 1
ATOM 807 N N . VAL A 1 104 ? -11.114 -9.584 0.151 1.00 73.88 104 VAL A N 1
ATOM 808 C CA . VAL A 1 104 ? -12.534 -9.167 0.237 1.00 73.88 104 VAL A CA 1
ATOM 809 C C . VAL A 1 104 ? -12.750 -8.061 1.279 1.00 73.88 104 VAL A C 1
ATOM 811 O O . VAL A 1 104 ? -13.674 -7.262 1.190 1.00 73.88 104 VAL A O 1
ATOM 814 N N . ASP A 1 105 ? -11.864 -8.006 2.259 1.00 76.94 105 ASP A N 1
ATOM 815 C CA . ASP A 1 105 ? -11.756 -6.981 3.292 1.00 76.94 105 ASP A CA 1
ATOM 816 C C . ASP A 1 105 ? -10.366 -6.348 3.085 1.00 76.94 105 ASP A C 1
ATOM 818 O O . ASP A 1 105 ? -9.445 -7.110 2.744 1.00 76.94 105 ASP A O 1
ATOM 822 N N . PRO A 1 106 ? -10.123 -5.036 3.267 1.00 82.06 106 PRO A N 1
ATOM 823 C CA . PRO A 1 106 ? -10.991 -3.970 3.775 1.00 82.06 106 PRO A CA 1
ATOM 824 C C . PRO A 1 106 ? -11.748 -3.155 2.718 1.00 82.06 106 PRO A C 1
ATOM 826 O O . PRO A 1 106 ? -11.519 -3.282 1.518 1.00 82.06 106 PRO A O 1
ATOM 829 N N . ALA A 1 107 ? -12.678 -2.313 3.183 1.00 88.38 107 ALA A N 1
ATOM 830 C CA . ALA A 1 107 ? -13.571 -1.513 2.344 1.00 88.38 107 ALA A CA 1
ATOM 831 C C . ALA A 1 107 ? -12.794 -0.615 1.348 1.00 88.38 107 ALA A C 1
ATOM 833 O O . ALA A 1 107 ? -12.029 0.262 1.783 1.00 88.38 107 ALA A O 1
ATOM 834 N N . PRO A 1 108 ? -12.982 -0.789 0.024 1.00 90.94 108 PRO A N 1
ATOM 835 C CA . PRO A 1 108 ? -12.313 0.023 -0.994 1.00 90.94 108 PRO A CA 1
ATOM 836 C C . PRO A 1 108 ? -12.627 1.519 -0.898 1.00 90.94 108 PRO A C 1
ATOM 838 O O . PRO A 1 108 ? -11.816 2.339 -1.311 1.00 90.94 108 PRO A O 1
ATOM 841 N N . GLU A 1 109 ? -13.761 1.905 -0.319 1.00 91.19 109 GLU A N 1
ATOM 842 C CA . GLU A 1 109 ? -14.166 3.304 -0.153 1.00 91.19 109 GLU A CA 1
ATOM 843 C C . GLU A 1 109 ? -13.232 4.077 0.788 1.00 91.19 109 GLU A C 1
ATOM 845 O O . GLU A 1 109 ? -13.043 5.288 0.616 1.00 91.19 109 GLU A O 1
ATOM 850 N N . VAL A 1 110 ? -12.658 3.364 1.764 1.00 90.12 110 VAL A N 1
ATOM 851 C CA . VAL A 1 110 ? -11.775 3.903 2.805 1.00 90.12 110 VAL A CA 1
ATOM 852 C C . VAL A 1 110 ? -10.315 3.821 2.375 1.00 90.12 110 VAL A C 1
ATOM 854 O O . VAL A 1 110 ? -9.588 4.805 2.474 1.00 90.12 110 VAL A O 1
ATOM 857 N N . TRP A 1 111 ? -9.889 2.654 1.890 1.00 90.94 111 TRP A N 1
ATOM 858 C CA . TRP A 1 111 ? -8.472 2.368 1.632 1.00 90.94 111 TRP A CA 1
ATOM 859 C C . TRP A 1 111 ? -8.072 2.477 0.164 1.00 90.94 111 TRP A C 1
ATOM 861 O O . TRP A 1 111 ? -6.889 2.612 -0.155 1.00 90.94 111 TRP A O 1
ATOM 871 N N . GLY A 1 112 ? -9.048 2.396 -0.734 1.00 93.19 112 GLY A N 1
ATOM 872 C CA . GLY A 1 112 ? -8.823 2.510 -2.161 1.00 93.19 112 GLY A CA 1
ATOM 873 C C . GLY A 1 112 ? -8.653 3.955 -2.608 1.00 93.19 112 GLY A C 1
ATOM 874 O O . GLY A 1 112 ? -9.150 4.898 -1.990 1.00 93.19 112 GLY A O 1
ATOM 875 N N . LYS A 1 113 ? -7.973 4.105 -3.741 1.00 94.38 113 LYS A N 1
ATOM 876 C CA . LYS A 1 113 ? -7.783 5.377 -4.431 1.00 94.38 113 LYS A CA 1
ATOM 877 C C . LYS A 1 113 ? -8.256 5.265 -5.878 1.00 94.38 113 LYS A C 1
ATOM 879 O O . LYS A 1 113 ? -8.137 4.218 -6.524 1.00 94.38 113 LYS A O 1
ATOM 884 N N . THR A 1 114 ? -8.828 6.338 -6.392 1.00 95.19 114 THR A N 1
ATOM 885 C CA . THR A 1 114 ? -9.070 6.543 -7.824 1.00 95.19 114 THR A CA 1
ATOM 886 C C . THR A 1 114 ? -7.749 6.823 -8.543 1.00 95.19 114 THR A C 1
ATOM 888 O O . THR A 1 114 ? -6.735 7.109 -7.906 1.00 95.19 114 THR A O 1
ATOM 891 N N . THR A 1 115 ? -7.737 6.752 -9.877 1.00 92.81 115 THR A N 1
ATOM 892 C CA . THR A 1 115 ? -6.525 7.076 -10.651 1.00 92.81 115 THR A CA 1
ATOM 893 C C . THR A 1 115 ? -6.067 8.512 -10.402 1.00 92.81 115 THR A C 1
ATOM 895 O O . THR A 1 115 ? -4.875 8.748 -10.251 1.00 92.81 115 THR A O 1
ATOM 898 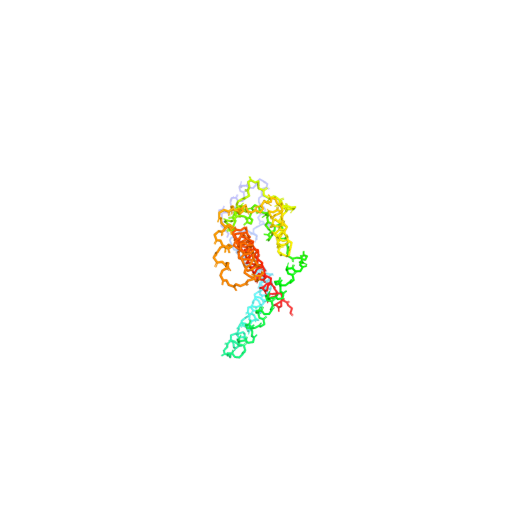N N . GLU A 1 116 ? -7.002 9.456 -10.321 1.00 92.19 116 GLU A N 1
ATOM 899 C CA . GLU A 1 116 ? -6.698 10.867 -10.068 1.00 92.19 116 GLU A CA 1
ATOM 900 C C . GLU A 1 116 ? -6.105 11.072 -8.669 1.00 92.19 116 GLU A C 1
ATOM 902 O O . GLU A 1 116 ? -5.073 11.722 -8.525 1.00 92.19 116 GLU A O 1
ATOM 907 N N . GLU A 1 117 ? -6.691 10.447 -7.643 1.00 94.00 117 GLU A N 1
ATOM 908 C CA . GLU A 1 117 ? -6.134 10.486 -6.289 1.00 94.00 117 GLU A CA 1
ATOM 909 C C . GLU A 1 117 ? -4.714 9.899 -6.261 1.00 94.00 117 GLU A C 1
ATOM 911 O O . GLU A 1 117 ? -3.818 10.518 -5.694 1.00 94.00 117 GLU A O 1
ATOM 916 N N . GLU A 1 118 ? -4.463 8.746 -6.888 1.00 92.69 118 GLU A N 1
ATOM 917 C CA . GLU A 1 118 ? -3.108 8.175 -6.956 1.00 92.69 118 GLU A CA 1
ATOM 918 C C . GLU A 1 118 ? -2.117 9.105 -7.658 1.00 92.69 118 GLU A C 1
ATOM 920 O O . GLU A 1 118 ? -0.996 9.266 -7.182 1.00 92.69 118 GLU A O 1
ATOM 925 N N . GLN A 1 119 ? -2.512 9.736 -8.763 1.00 90.38 119 GLN A N 1
ATOM 926 C CA . GLN A 1 119 ? -1.667 10.674 -9.506 1.00 90.38 119 GLN A CA 1
ATOM 927 C C . GLN A 1 119 ? -1.309 11.903 -8.660 1.00 90.38 119 GLN A C 1
ATOM 929 O O . GLN A 1 119 ? -0.132 12.240 -8.546 1.00 90.38 119 GLN A O 1
ATOM 934 N N . ILE A 1 120 ? -2.295 12.501 -7.981 1.00 91.62 120 ILE A N 1
ATOM 935 C CA . ILE A 1 120 ? -2.087 13.660 -7.100 1.00 91.62 120 ILE A CA 1
ATOM 936 C C . ILE A 1 120 ? -1.138 13.313 -5.947 1.00 91.62 120 ILE A C 1
ATOM 938 O O . ILE A 1 120 ? -0.215 14.072 -5.662 1.00 91.62 120 ILE A O 1
ATOM 942 N N . HIS A 1 121 ? -1.339 12.166 -5.291 1.00 90.88 121 HIS A N 1
ATOM 943 C CA . HIS A 1 121 ? -0.539 11.786 -4.123 1.00 90.88 121 HIS A CA 1
ATOM 944 C C . HIS A 1 121 ? 0.855 11.262 -4.490 1.00 90.88 121 HIS A C 1
ATOM 946 O O . HIS A 1 121 ? 1.794 11.456 -3.722 1.00 90.88 121 HIS A O 1
ATOM 952 N N . SER A 1 122 ? 1.003 10.605 -5.644 1.00 89.12 122 SER A N 1
ATOM 953 C CA . SER A 1 122 ? 2.315 10.177 -6.150 1.00 89.12 122 SER A CA 1
ATOM 954 C C . SER A 1 122 ? 3.109 11.324 -6.779 1.00 89.12 122 SER A C 1
ATOM 956 O O . SER A 1 122 ? 4.320 11.207 -6.938 1.00 89.12 122 SER A O 1
ATOM 958 N N . GLY A 1 123 ? 2.446 12.426 -7.151 1.00 88.06 123 GLY A N 1
ATOM 959 C CA . GLY A 1 123 ? 3.039 13.522 -7.920 1.00 88.06 123 GLY A CA 1
ATOM 960 C C . GLY A 1 123 ? 3.267 13.184 -9.398 1.00 88.06 123 GLY A C 1
ATOM 961 O O . GLY A 1 123 ? 3.912 13.951 -10.114 1.00 88.06 123 GLY A O 1
ATOM 962 N N . ILE A 1 124 ? 2.749 12.044 -9.871 1.00 85.56 124 ILE A N 1
ATOM 963 C CA . ILE A 1 124 ? 2.964 11.526 -11.224 1.00 85.56 124 ILE A CA 1
ATOM 964 C C . ILE A 1 124 ? 1.669 11.672 -12.014 1.00 85.56 124 ILE A C 1
ATOM 966 O O . ILE A 1 124 ? 0.840 10.768 -12.077 1.00 85.56 124 ILE A O 1
ATOM 970 N N . ASN A 1 125 ? 1.502 12.835 -12.637 1.00 75.75 125 ASN A N 1
ATOM 971 C CA . ASN A 1 125 ? 0.221 13.227 -13.229 1.00 75.75 125 ASN A CA 1
ATOM 972 C C . ASN A 1 125 ? -0.018 12.665 -14.639 1.00 75.75 125 ASN A C 1
ATOM 974 O O . ASN A 1 125 ? -1.158 12.592 -15.088 1.00 75.75 125 ASN A O 1
ATOM 978 N N . SER A 1 126 ? 1.037 12.310 -15.381 1.00 79.12 126 SER A N 1
ATOM 979 C CA . SER A 1 126 ? 0.893 11.867 -16.774 1.00 79.12 126 SER A CA 1
ATOM 980 C C . SER A 1 126 ? 2.048 10.989 -17.238 1.00 79.12 126 SER A C 1
ATOM 982 O O . SER A 1 126 ? 3.166 11.092 -16.733 1.00 79.12 126 SER A O 1
ATOM 984 N N . TRP A 1 127 ? 1.778 10.151 -18.238 1.00 85.12 127 TRP A N 1
ATOM 985 C CA . TRP A 1 127 ? 2.817 9.385 -18.916 1.00 85.12 127 TRP A CA 1
ATOM 986 C C . TRP A 1 127 ? 3.702 10.303 -19.759 1.00 85.12 127 TRP A C 1
ATOM 988 O O . TRP A 1 127 ? 3.177 11.141 -20.502 1.00 85.12 127 TRP A O 1
ATOM 998 N N . PRO A 1 128 ? 5.032 10.118 -19.727 1.00 83.81 128 PRO A N 1
ATOM 999 C CA . PRO A 1 128 ? 5.945 10.940 -20.507 1.00 83.81 128 PRO A CA 1
ATOM 1000 C C . PRO A 1 128 ? 5.576 10.895 -21.995 1.00 83.81 128 PRO A C 1
ATOM 1002 O O . PRO A 1 128 ? 5.114 9.873 -22.501 1.00 83.81 128 PRO A O 1
ATOM 1005 N N . SER A 1 129 ? 5.758 12.021 -22.688 1.00 74.00 129 SER A N 1
ATOM 1006 C CA . SER A 1 129 ? 5.574 12.198 -24.144 1.00 74.00 129 SER A CA 1
ATOM 1007 C C . SER A 1 129 ? 4.230 11.734 -24.730 1.00 74.00 129 SER A C 1
ATOM 1009 O O . SER A 1 129 ? 4.157 11.473 -25.929 1.00 74.00 129 SER A O 1
ATOM 1011 N N . THR A 1 130 ? 3.177 11.619 -23.920 1.00 70.50 130 THR A N 1
ATOM 1012 C CA . THR A 1 130 ? 1.841 11.267 -24.418 1.00 70.50 130 THR A CA 1
ATOM 1013 C C . THR A 1 130 ? 1.041 12.550 -24.620 1.00 70.50 130 THR A C 1
ATOM 1015 O O . THR A 1 130 ? 0.893 13.330 -23.685 1.00 70.50 130 THR A O 1
ATOM 1018 N N . SER A 1 131 ? 0.548 12.801 -25.838 1.00 67.44 131 SER A N 1
ATOM 1019 C CA . SER A 1 131 ? -0.233 14.014 -26.140 1.00 67.44 131 SER A CA 1
ATOM 1020 C C . SER A 1 131 ? -1.672 13.949 -25.618 1.00 67.44 131 SER A C 1
ATOM 1022 O O . SER A 1 131 ? -2.304 14.986 -25.433 1.00 67.44 131 SER A O 1
ATOM 1024 N N . VAL A 1 132 ? -2.181 12.739 -25.368 1.00 75.00 132 VAL A N 1
ATOM 1025 C CA . VAL A 1 132 ? -3.541 12.474 -24.889 1.00 75.00 132 VAL A CA 1
ATOM 1026 C C . VAL A 1 132 ? -3.478 11.842 -23.496 1.00 75.00 132 VAL A C 1
ATOM 1028 O O . VAL A 1 132 ? -2.703 10.906 -23.292 1.00 75.00 132 VAL A O 1
ATOM 1031 N N . PRO A 1 133 ? -4.289 12.303 -22.528 1.00 78.94 133 PRO A N 1
ATOM 1032 C CA . PRO A 1 133 ? -4.357 11.672 -21.217 1.00 78.94 133 PRO A CA 1
ATOM 1033 C C . PRO A 1 133 ? -4.853 10.225 -21.339 1.00 78.94 133 PRO A C 1
ATOM 1035 O O . PRO A 1 133 ? -5.934 9.959 -21.868 1.00 78.94 133 PRO A O 1
ATOM 1038 N N . VAL A 1 134 ? -4.059 9.282 -20.833 1.00 83.94 134 VAL A N 1
ATOM 1039 C CA . VAL A 1 134 ? -4.411 7.859 -20.812 1.00 83.94 134 VAL A CA 1
ATOM 1040 C C . VAL A 1 134 ? -5.362 7.615 -19.648 1.00 83.94 134 VAL A C 1
ATOM 1042 O O . VAL A 1 134 ? -4.967 7.710 -18.489 1.00 83.94 134 VAL A O 1
ATOM 1045 N N . LYS A 1 135 ? -6.621 7.293 -19.950 1.00 85.62 135 LYS A N 1
ATOM 1046 C CA . LYS A 1 135 ? -7.623 6.964 -18.932 1.00 85.62 135 LYS A CA 1
ATOM 1047 C C . LYS A 1 135 ? -7.822 5.447 -18.877 1.00 85.62 135 LYS A C 1
ATOM 1049 O O . LYS A 1 135 ? -8.387 4.891 -19.820 1.00 85.62 135 LYS A O 1
ATOM 1054 N N . PRO A 1 136 ? -7.363 4.758 -17.817 1.00 86.62 136 PRO A N 1
ATOM 1055 C CA . PRO A 1 136 ? -7.554 3.320 -17.705 1.00 86.62 136 PRO A CA 1
ATOM 1056 C C . PRO A 1 136 ? -9.028 2.986 -17.406 1.00 86.62 136 PRO A C 1
ATOM 1058 O O . PRO A 1 136 ? -9.773 3.835 -16.900 1.00 86.62 136 PRO A O 1
ATOM 1061 N N . PRO A 1 137 ? -9.470 1.745 -17.676 1.00 87.88 137 PRO A N 1
ATOM 1062 C CA . PRO A 1 137 ? -10.756 1.268 -17.189 1.00 87.88 137 PRO A CA 1
ATOM 1063 C C . PRO A 1 137 ? -10.800 1.386 -15.662 1.00 87.88 137 PRO A C 1
ATOM 1065 O O . PRO A 1 137 ? -9.779 1.255 -14.985 1.00 87.88 137 PRO A O 1
ATOM 1068 N N . ASN A 1 138 ? -11.990 1.639 -15.115 1.00 91.75 138 ASN A N 1
ATOM 1069 C CA . ASN A 1 138 ? -12.203 1.783 -13.672 1.00 91.75 138 ASN A CA 1
ATOM 1070 C C . ASN A 1 138 ? -11.403 2.932 -13.024 1.00 91.75 138 ASN A C 1
ATOM 1072 O O . ASN A 1 138 ? -11.129 2.900 -11.824 1.00 91.75 138 ASN A O 1
ATOM 1076 N N . SER A 1 139 ? -11.048 3.973 -13.788 1.00 91.75 139 SER A N 1
ATOM 1077 C CA . SER A 1 139 ? -10.291 5.119 -13.262 1.00 91.75 139 SER A CA 1
ATOM 1078 C C . SER A 1 139 ? -11.009 5.857 -12.128 1.00 91.75 139 SER A C 1
ATOM 1080 O O . SER A 1 139 ? -10.364 6.440 -11.263 1.00 91.75 139 SER A O 1
ATOM 1082 N N . SER A 1 140 ? -12.346 5.851 -12.149 1.00 94.31 140 SER A N 1
ATOM 1083 C CA . SER A 1 140 ? -13.209 6.486 -11.147 1.00 94.31 140 SER A CA 1
ATOM 1084 C C . SER A 1 140 ? -13.508 5.595 -9.943 1.00 94.31 140 SER A C 1
ATOM 1086 O O . SER A 1 140 ? -14.110 6.069 -8.986 1.00 94.31 140 SER A O 1
ATOM 1088 N N . LEU A 1 141 ? -13.141 4.310 -9.986 1.00 95.06 141 LEU A N 1
ATOM 1089 C CA . LEU A 1 141 ? -13.337 3.408 -8.856 1.00 95.06 141 LEU A CA 1
ATOM 1090 C C . LEU A 1 141 ? -12.165 3.533 -7.887 1.00 95.06 141 LEU A C 1
ATOM 1092 O O . LEU A 1 141 ? -11.004 3.638 -8.295 1.00 95.06 141 LEU A O 1
ATOM 1096 N N . LYS A 1 142 ? -12.474 3.484 -6.593 1.00 95.44 142 LYS A N 1
ATOM 1097 C CA . LYS A 1 142 ? -11.463 3.385 -5.548 1.00 95.44 142 LYS A CA 1
ATOM 1098 C C . LYS A 1 142 ? -10.959 1.952 -5.476 1.00 95.44 142 LYS A C 1
ATOM 1100 O O . LYS A 1 142 ? -11.722 1.043 -5.171 1.00 95.44 142 LYS A O 1
ATOM 1105 N N . LEU A 1 143 ? -9.683 1.761 -5.792 1.00 94.38 143 LEU A N 1
ATOM 1106 C CA . LEU A 1 143 ? -9.028 0.455 -5.818 1.00 94.38 143 LEU A CA 1
ATOM 1107 C C . LEU A 1 143 ? -7.785 0.482 -4.929 1.00 94.38 143 LEU A C 1
ATOM 1109 O O . LEU A 1 143 ? -7.168 1.528 -4.746 1.00 94.38 143 LEU A O 1
ATOM 1113 N N . TYR A 1 144 ? -7.412 -0.677 -4.403 1.00 94.19 144 TYR A N 1
ATOM 1114 C CA . TYR A 1 144 ? -6.145 -0.924 -3.717 1.00 94.19 144 TYR A CA 1
ATOM 1115 C C . TYR A 1 144 ? -5.629 -2.309 -4.131 1.00 94.19 144 TYR A C 1
ATOM 1117 O O . TYR A 1 144 ? -6.281 -3.016 -4.907 1.00 94.19 144 TYR A O 1
ATOM 1125 N N . GLY A 1 145 ? -4.470 -2.722 -3.619 1.00 94.06 145 GLY A N 1
ATOM 1126 C CA . GLY A 1 145 ? -4.033 -4.111 -3.771 1.00 94.06 145 GLY A CA 1
ATOM 1127 C C . GLY A 1 145 ? -3.693 -4.467 -5.208 1.00 94.06 145 GLY A C 1
ATOM 1128 O O . GLY A 1 145 ? -3.274 -3.615 -5.999 1.00 94.06 145 GLY A O 1
ATOM 1129 N N . GLY A 1 146 ? -3.931 -5.731 -5.550 1.00 94.06 146 GLY A N 1
ATOM 1130 C CA . GLY A 1 146 ? -3.766 -6.225 -6.915 1.00 94.06 146 GLY A CA 1
ATOM 1131 C C . GLY A 1 146 ? -4.606 -5.461 -7.936 1.00 94.06 146 GLY A C 1
ATOM 1132 O O . GLY A 1 146 ? -4.150 -5.224 -9.047 1.00 94.06 146 GLY A O 1
ATOM 1133 N N . ALA A 1 147 ? -5.798 -4.986 -7.562 1.00 94.25 147 ALA A N 1
ATOM 1134 C CA . ALA A 1 147 ? -6.664 -4.251 -8.482 1.00 94.25 147 ALA A CA 1
ATOM 1135 C C . ALA A 1 147 ? -6.076 -2.885 -8.881 1.00 94.25 147 ALA A C 1
ATOM 1137 O O . ALA A 1 147 ? -6.117 -2.510 -10.055 1.00 94.25 147 ALA A O 1
ATOM 1138 N N . ALA A 1 148 ? -5.499 -2.149 -7.925 1.00 94.62 148 ALA A N 1
ATOM 1139 C CA . ALA A 1 148 ? -4.784 -0.906 -8.220 1.00 94.62 148 ALA A CA 1
ATOM 1140 C C . ALA A 1 148 ? -3.500 -1.170 -9.024 1.00 94.62 148 ALA A C 1
ATOM 1142 O O . ALA A 1 148 ? -3.223 -0.460 -9.992 1.00 94.62 148 ALA A O 1
ATOM 1143 N N . PHE A 1 149 ? -2.765 -2.234 -8.680 1.00 94.88 149 PHE A N 1
ATOM 1144 C CA . PHE A 1 149 ? -1.568 -2.662 -9.408 1.00 94.88 149 PHE A CA 1
ATOM 1145 C C . PHE A 1 149 ? -1.877 -2.956 -10.886 1.00 94.88 149 PHE A C 1
ATOM 1147 O O . PHE A 1 149 ? -1.252 -2.392 -11.787 1.00 94.88 149 PHE A O 1
ATOM 1154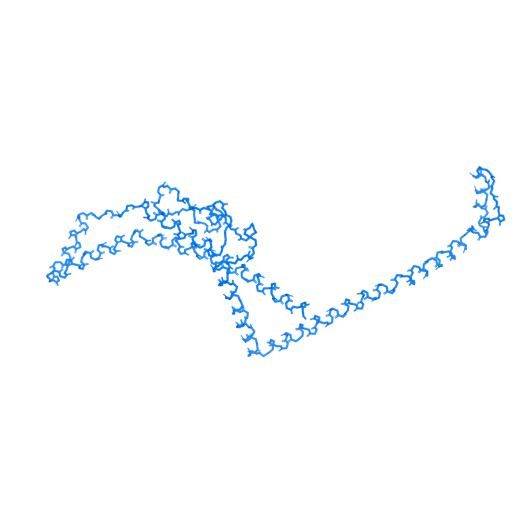 N N . GLU A 1 150 ? -2.895 -3.778 -11.150 1.00 94.69 150 GLU A N 1
ATOM 1155 C CA . GLU A 1 150 ? -3.334 -4.121 -12.506 1.00 94.69 150 GLU A CA 1
ATOM 1156 C C . GLU A 1 150 ? -3.834 -2.897 -13.280 1.00 94.69 150 GLU A C 1
ATOM 1158 O O . GLU A 1 150 ? -3.565 -2.764 -14.476 1.00 94.69 150 GLU A O 1
ATOM 1163 N N . ARG A 1 151 ? -4.499 -1.945 -12.609 1.00 94.88 151 ARG A N 1
ATOM 1164 C CA . ARG A 1 151 ? -4.909 -0.681 -13.240 1.00 94.88 151 ARG A CA 1
ATOM 1165 C C . ARG A 1 151 ? -3.705 0.114 -13.750 1.00 94.88 151 ARG A C 1
ATOM 1167 O O . ARG A 1 151 ? -3.742 0.579 -14.890 1.00 94.88 151 ARG A O 1
ATOM 1174 N N . VAL A 1 152 ? -2.638 0.238 -12.955 1.00 93.69 152 VAL A N 1
ATOM 1175 C CA . VAL A 1 152 ? -1.396 0.912 -13.383 1.00 93.69 152 VAL A CA 1
ATOM 1176 C C . VAL A 1 152 ? -0.759 0.175 -14.564 1.00 93.69 152 VAL A C 1
ATOM 1178 O O . VAL A 1 152 ? -0.364 0.813 -15.542 1.00 93.69 152 VAL A O 1
ATOM 1181 N N . MET A 1 153 ? -0.726 -1.162 -14.534 1.00 94.12 153 MET A N 1
ATOM 1182 C CA . MET A 1 153 ? -0.213 -1.970 -15.648 1.00 94.12 153 MET A CA 1
ATOM 1183 C C . MET A 1 153 ? -1.037 -1.799 -16.929 1.00 94.12 153 MET A C 1
ATOM 1185 O O . MET A 1 153 ? -0.476 -1.716 -18.026 1.00 94.12 153 MET A O 1
ATOM 1189 N N . HIS A 1 154 ? -2.362 -1.709 -16.816 1.00 92.50 154 HIS A N 1
ATOM 1190 C CA . HIS A 1 154 ? -3.238 -1.436 -17.953 1.00 92.50 154 HIS A CA 1
ATOM 1191 C C . HIS A 1 154 ? -2.994 -0.036 -18.529 1.00 92.50 154 HIS A C 1
ATOM 1193 O O . HIS A 1 154 ? -2.990 0.157 -19.750 1.00 92.50 154 HIS A O 1
ATOM 1199 N N . GLU A 1 155 ? -2.779 0.949 -17.662 1.00 91.19 155 GLU A N 1
ATOM 1200 C CA . GLU A 1 155 ? -2.469 2.314 -18.070 1.00 91.19 155 GLU A CA 1
ATOM 1201 C C . GLU A 1 155 ? -1.125 2.389 -18.803 1.00 91.19 155 GLU A C 1
ATOM 1203 O O . GLU A 1 155 ? -1.058 2.973 -19.883 1.00 91.19 155 GLU A O 1
ATOM 1208 N N . PHE A 1 156 ? -0.097 1.695 -18.300 1.00 91.62 156 PHE A N 1
ATOM 1209 C CA . PHE A 1 156 ? 1.190 1.555 -18.985 1.00 91.62 156 PHE A CA 1
ATOM 1210 C C . PHE A 1 156 ? 1.021 0.947 -20.382 1.00 91.62 156 PHE A C 1
ATOM 1212 O O . PHE A 1 156 ? 1.500 1.516 -21.363 1.00 91.62 156 PHE A O 1
ATOM 1219 N N . ARG A 1 157 ? 0.280 -0.165 -20.509 1.00 90.62 157 ARG A N 1
ATOM 1220 C CA . ARG A 1 157 ? 0.009 -0.790 -21.817 1.00 90.62 157 ARG A CA 1
ATOM 1221 C C . ARG A 1 157 ? -0.664 0.193 -22.770 1.00 90.62 157 ARG A C 1
ATOM 1223 O O . ARG A 1 157 ? -0.213 0.365 -23.900 1.00 90.62 157 ARG A O 1
ATOM 1230 N N . SER A 1 158 ? -1.691 0.890 -22.293 1.00 88.25 158 SER A N 1
ATOM 1231 C CA . SER A 1 158 ? -2.438 1.876 -23.082 1.00 88.25 158 SER A CA 1
ATOM 1232 C C . SER A 1 158 ? -1.548 3.041 -23.538 1.00 88.25 158 SER A C 1
ATOM 1234 O O . SER A 1 158 ? -1.619 3.455 -24.698 1.00 88.25 158 SER A O 1
ATOM 1236 N N . ALA A 1 159 ? -0.655 3.512 -22.661 1.00 87.56 159 ALA A N 1
ATOM 1237 C CA . ALA A 1 159 ? 0.349 4.515 -22.997 1.00 87.56 159 ALA A CA 1
ATOM 1238 C C . ALA A 1 159 ? 1.312 3.998 -24.073 1.00 87.56 159 ALA A C 1
ATOM 1240 O O . ALA A 1 159 ? 1.551 4.691 -25.054 1.00 87.56 159 ALA A O 1
ATOM 1241 N N . THR A 1 160 ? 1.817 2.767 -23.945 1.00 87.62 160 THR A N 1
ATOM 1242 C CA . THR A 1 160 ? 2.757 2.192 -24.925 1.00 87.62 160 THR A CA 1
ATOM 1243 C C . THR A 1 160 ? 2.134 1.890 -26.288 1.00 87.62 160 THR A C 1
ATOM 1245 O O . THR A 1 160 ? 2.825 2.013 -27.294 1.00 87.62 160 THR A O 1
ATOM 1248 N N . TYR A 1 161 ? 0.847 1.531 -26.356 1.00 85.62 161 TYR A N 1
ATOM 1249 C CA . TYR A 1 161 ? 0.168 1.274 -27.634 1.00 85.62 161 TYR A CA 1
ATOM 1250 C C . TYR A 1 161 ? -0.127 2.545 -28.427 1.00 85.62 161 TYR A C 1
ATOM 1252 O O . TYR A 1 161 ? -0.210 2.498 -29.650 1.00 85.62 161 TYR A O 1
ATOM 1260 N N . SER A 1 162 ? -0.267 3.681 -27.747 1.00 81.00 162 SER A N 1
ATOM 1261 C CA . SER A 1 162 ? -0.630 4.959 -28.373 1.00 81.00 162 SER A CA 1
ATOM 1262 C C . SER A 1 162 ? 0.579 5.706 -28.943 1.00 81.00 162 SER A C 1
ATOM 1264 O O . SER A 1 162 ? 0.536 6.918 -29.135 1.00 81.00 162 SER A O 1
ATOM 1266 N N . MET A 1 163 ? 1.688 5.003 -29.158 1.00 78.94 163 MET A N 1
ATOM 1267 C CA . MET A 1 163 ? 2.985 5.609 -29.378 1.00 78.94 163 MET A CA 1
ATOM 1268 C C . MET A 1 163 ? 3.699 5.104 -30.608 1.00 78.94 163 MET A C 1
ATOM 1270 O O . MET A 1 163 ? 3.749 3.910 -30.890 1.00 78.94 163 MET A O 1
ATOM 1274 N N . GLU A 1 164 ? 4.381 6.038 -31.252 1.00 81.94 164 GLU A N 1
ATOM 1275 C CA . GLU A 1 164 ? 5.269 5.744 -32.358 1.00 81.94 164 GLU A CA 1
ATOM 1276 C C . GLU A 1 164 ? 6.693 5.492 -31.857 1.00 81.94 164 GLU A C 1
ATOM 1278 O O . GLU A 1 164 ? 7.203 6.170 -30.958 1.00 81.94 164 GLU A O 1
ATOM 1283 N N . CYS A 1 165 ? 7.342 4.497 -32.461 1.00 80.25 165 CYS A N 1
ATOM 1284 C CA . CYS A 1 165 ? 8.757 4.239 -32.246 1.00 80.25 165 CYS A CA 1
ATOM 1285 C C . CYS A 1 165 ? 9.568 5.456 -32.729 1.00 80.25 165 CYS A C 1
ATOM 1287 O O . CYS A 1 165 ? 9.301 5.962 -33.826 1.00 80.25 165 CYS A O 1
ATOM 1289 N N . PRO A 1 166 ? 10.555 5.941 -31.952 1.00 84.81 166 PRO A N 1
ATOM 1290 C CA . PRO A 1 166 ? 11.350 7.091 -32.354 1.00 84.81 166 PRO A CA 1
ATOM 1291 C C . PRO A 1 166 ? 12.059 6.831 -33.685 1.00 84.81 166 PRO A C 1
ATOM 1293 O O . PRO A 1 166 ? 12.730 5.814 -33.872 1.00 84.81 166 PRO A O 1
ATOM 1296 N N . GLN A 1 167 ? 11.936 7.790 -34.600 1.00 87.38 167 GLN A N 1
ATOM 1297 C CA . GLN A 1 167 ? 12.606 7.736 -35.894 1.00 87.38 167 GLN A CA 1
ATOM 1298 C C . GLN A 1 167 ? 14.125 7.823 -35.705 1.00 87.38 167 GLN A C 1
ATOM 1300 O O . GLN A 1 167 ? 14.637 8.684 -34.984 1.00 87.38 167 GLN A O 1
ATOM 1305 N N . VAL A 1 168 ? 14.862 6.939 -36.376 1.00 89.62 168 VAL A N 1
ATOM 1306 C CA . VAL A 1 168 ? 16.328 6.974 -36.405 1.00 89.62 168 VAL A CA 1
ATOM 1307 C C . VAL A 1 168 ? 16.759 7.618 -37.717 1.00 89.62 168 VAL A C 1
ATOM 1309 O O . VAL A 1 168 ? 16.434 7.115 -38.790 1.00 89.62 168 VAL A O 1
ATOM 1312 N N . SER A 1 169 ? 17.491 8.733 -37.642 1.00 92.62 169 SER A N 1
ATOM 1313 C CA . SER A 1 169 ? 17.941 9.433 -38.848 1.00 92.62 169 SER A CA 1
ATOM 1314 C C . SER A 1 169 ? 18.950 8.601 -39.642 1.00 92.62 169 SER A C 1
ATOM 1316 O O . SER A 1 169 ? 19.726 7.815 -39.083 1.00 92.62 169 SER A O 1
ATOM 1318 N N . ARG A 1 170 ? 18.979 8.814 -40.959 1.00 93.50 170 ARG A N 1
ATOM 1319 C CA . ARG A 1 170 ? 19.912 8.135 -41.864 1.00 93.50 170 ARG A CA 1
ATOM 1320 C C . ARG A 1 170 ? 21.369 8.411 -41.489 1.00 93.50 170 ARG A C 1
ATOM 1322 O O . ARG A 1 170 ? 22.197 7.510 -41.574 1.00 93.50 170 ARG A O 1
ATOM 1329 N N . GLU A 1 171 ? 21.678 9.623 -41.045 1.00 93.88 171 GLU A N 1
ATOM 1330 C CA . GLU A 1 171 ? 23.010 10.034 -40.593 1.00 93.88 171 GLU A CA 1
ATOM 1331 C C . GLU A 1 171 ? 23.427 9.242 -39.353 1.00 93.88 171 GLU A C 1
ATOM 1333 O O . GLU A 1 171 ? 24.548 8.743 -39.290 1.00 93.88 171 GLU A O 1
ATOM 1338 N N . LYS A 1 172 ? 22.511 9.058 -38.390 1.00 90.69 172 LYS A N 1
ATOM 1339 C CA . LYS A 1 172 ? 22.772 8.274 -37.177 1.00 90.69 172 LYS A CA 1
ATOM 1340 C C . LYS A 1 172 ? 23.028 6.804 -37.502 1.00 90.69 172 LYS A C 1
ATOM 1342 O O . LYS A 1 172 ? 23.954 6.215 -36.949 1.00 90.69 172 LYS A O 1
ATOM 1347 N N . VAL A 1 173 ? 22.253 6.235 -38.430 1.00 92.75 173 VAL A N 1
ATOM 1348 C CA . VAL A 1 173 ? 22.474 4.870 -38.934 1.00 92.75 173 VAL A CA 1
ATOM 1349 C C . VAL A 1 173 ? 23.836 4.762 -39.623 1.00 92.75 173 VAL A C 1
ATOM 1351 O O . VAL A 1 173 ? 24.624 3.888 -39.272 1.00 92.75 173 VAL A O 1
ATOM 1354 N N . ALA A 1 174 ? 24.145 5.666 -40.556 1.00 91.25 174 ALA A N 1
ATOM 1355 C CA . ALA A 1 174 ? 25.403 5.652 -41.300 1.00 91.25 174 ALA A CA 1
ATOM 1356 C C . ALA A 1 174 ? 26.625 5.792 -40.381 1.00 91.25 174 ALA A C 1
ATOM 1358 O O . ALA A 1 174 ? 27.597 5.059 -40.545 1.00 91.25 174 ALA A O 1
ATOM 1359 N N . ASN A 1 175 ? 26.558 6.682 -39.388 1.00 91.75 175 ASN A N 1
ATOM 1360 C CA . ASN A 1 175 ? 27.645 6.905 -38.438 1.00 91.75 175 ASN A CA 1
ATOM 1361 C C . ASN A 1 175 ? 27.984 5.636 -37.641 1.00 91.75 175 ASN A C 1
ATOM 1363 O O . ASN A 1 175 ? 29.151 5.271 -37.518 1.00 91.75 175 ASN A O 1
ATOM 1367 N N . ILE A 1 176 ? 26.963 4.931 -37.144 1.00 90.69 176 ILE A N 1
ATOM 1368 C CA . ILE A 1 176 ? 27.154 3.699 -36.368 1.00 90.69 176 ILE A CA 1
ATOM 1369 C C . ILE A 1 176 ? 27.614 2.559 -37.289 1.00 90.69 176 ILE A C 1
ATOM 1371 O O . ILE A 1 176 ? 28.566 1.855 -36.968 1.00 90.69 176 ILE A O 1
ATOM 1375 N N . LEU A 1 177 ? 27.009 2.407 -38.472 1.00 89.00 177 LEU A N 1
ATOM 1376 C CA . LEU A 1 177 ? 27.409 1.380 -39.441 1.00 89.00 177 LEU A CA 1
ATOM 1377 C C . LEU A 1 177 ? 28.872 1.508 -39.875 1.00 89.00 177 LEU A C 1
ATOM 1379 O O . LEU A 1 177 ? 29.592 0.512 -39.910 1.00 89.00 177 LEU A O 1
ATOM 1383 N N . LEU A 1 178 ? 29.321 2.725 -40.185 1.00 87.06 178 LEU A N 1
ATOM 1384 C CA . LEU A 1 178 ? 30.697 2.970 -40.611 1.00 87.06 178 LEU A CA 1
ATOM 1385 C C . LEU A 1 178 ? 31.698 2.782 -39.466 1.00 87.06 178 LEU A C 1
ATOM 1387 O O . LEU A 1 178 ? 32.795 2.284 -39.711 1.00 87.06 178 LEU A O 1
ATOM 1391 N N . ALA A 1 179 ? 31.316 3.089 -38.222 1.00 87.25 179 ALA A N 1
ATOM 1392 C CA . ALA A 1 179 ? 32.144 2.806 -37.048 1.00 87.25 179 ALA A CA 1
ATOM 1393 C C . ALA A 1 179 ? 32.402 1.298 -36.855 1.00 87.25 179 ALA A C 1
ATOM 1395 O O . ALA A 1 179 ? 33.475 0.905 -36.396 1.00 87.25 179 ALA A O 1
ATOM 1396 N N . HIS A 1 180 ? 31.452 0.447 -37.259 1.00 83.06 180 HIS A N 1
ATOM 1397 C CA . HIS A 1 180 ? 31.562 -1.015 -37.171 1.00 83.06 180 HIS A CA 1
ATOM 1398 C C . HIS A 1 180 ? 32.095 -1.684 -38.451 1.00 83.06 180 HIS A C 1
ATOM 1400 O O . HIS A 1 180 ? 32.398 -2.878 -38.438 1.00 83.06 180 HIS A O 1
ATOM 1406 N N . ALA A 1 181 ? 32.284 -0.939 -39.547 1.00 76.06 181 ALA A N 1
ATOM 1407 C CA . ALA A 1 181 ? 32.715 -1.481 -40.842 1.00 76.06 181 ALA A CA 1
ATOM 1408 C C . ALA A 1 181 ? 34.114 -2.133 -40.812 1.00 76.06 181 ALA A C 1
ATOM 1410 O O . ALA A 1 181 ? 34.387 -3.052 -41.583 1.00 76.06 181 ALA A O 1
ATOM 1411 N N . GLY A 1 182 ? 34.991 -1.703 -39.898 1.00 71.38 182 GLY A N 1
ATOM 1412 C CA . GLY A 1 182 ? 36.339 -2.261 -39.728 1.00 71.38 182 GLY A CA 1
ATOM 1413 C C . GLY A 1 182 ? 36.414 -3.562 -38.916 1.00 71.38 182 GLY A C 1
ATOM 1414 O O . GLY A 1 182 ? 37.476 -4.177 -38.872 1.00 71.38 182 GLY A O 1
ATOM 1415 N N . ARG A 1 183 ? 35.319 -3.998 -38.270 1.00 67.69 183 ARG A N 1
ATOM 1416 C CA . ARG A 1 183 ? 35.305 -5.156 -37.346 1.00 67.69 183 ARG A CA 1
ATOM 1417 C C . ARG A 1 183 ? 35.033 -6.520 -37.996 1.00 67.69 183 ARG A C 1
ATOM 1419 O O . ARG A 1 183 ? 35.011 -7.526 -37.297 1.00 67.69 183 ARG A O 1
ATOM 1426 N N . GLY A 1 184 ? 34.918 -6.573 -39.322 1.00 57.84 184 GLY A N 1
ATOM 1427 C CA . GLY A 1 184 ? 34.862 -7.819 -40.092 1.00 57.84 184 GLY A CA 1
ATOM 1428 C C . GLY A 1 184 ? 33.445 -8.360 -40.328 1.00 57.84 184 GLY A C 1
ATOM 1429 O O . GLY A 1 184 ? 32.764 -8.820 -39.415 1.00 57.84 184 GLY A O 1
ATOM 1430 N N . GLY A 1 185 ? 33.036 -8.371 -41.601 1.00 68.62 185 GLY A N 1
ATOM 1431 C CA . GLY A 1 185 ? 31.897 -9.142 -42.118 1.00 68.62 185 GLY A CA 1
ATOM 1432 C C . GLY A 1 185 ? 30.508 -8.806 -41.550 1.00 68.62 185 GLY A C 1
ATOM 1433 O O . GLY A 1 185 ? 30.291 -7.778 -40.911 1.00 68.62 185 GLY A O 1
ATOM 1434 N N . SER A 1 186 ? 29.543 -9.706 -41.795 1.00 65.38 186 SER A N 1
ATOM 1435 C CA . SER A 1 186 ? 28.125 -9.586 -41.399 1.00 65.38 186 SER A CA 1
ATOM 1436 C C . SER A 1 186 ? 27.902 -9.344 -39.898 1.00 65.38 186 SER A C 1
ATOM 1438 O O . SER A 1 186 ? 26.877 -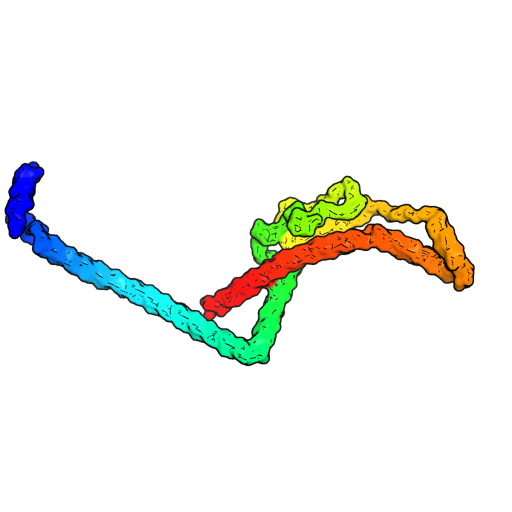8.776 -39.524 1.00 65.38 186 SER A O 1
ATOM 1440 N N . SER A 1 187 ? 28.876 -9.699 -39.051 1.00 73.94 187 SER A N 1
ATOM 1441 C CA . SER A 1 187 ? 28.850 -9.473 -37.601 1.00 73.94 187 SER A CA 1
ATOM 1442 C C . SER A 1 187 ? 28.782 -7.983 -37.237 1.00 73.94 187 SER A C 1
ATOM 1444 O O . SER A 1 187 ? 27.975 -7.598 -36.389 1.00 73.94 187 SER A O 1
ATOM 1446 N N . GLY A 1 188 ? 29.544 -7.119 -37.922 1.00 81.06 188 GLY A N 1
ATOM 1447 C CA . GLY A 1 188 ? 29.556 -5.675 -37.640 1.00 81.06 188 GLY A CA 1
ATOM 1448 C C . GLY A 1 188 ? 28.226 -4.981 -37.961 1.00 81.06 188 GLY A C 1
ATOM 1449 O O . GLY A 1 188 ? 27.778 -4.110 -37.220 1.00 81.06 188 GLY A O 1
ATOM 1450 N N . MET A 1 189 ? 27.533 -5.430 -39.016 1.00 82.56 189 MET A N 1
ATOM 1451 C CA . MET A 1 189 ? 26.195 -4.935 -39.369 1.00 82.56 189 MET A CA 1
ATOM 1452 C C . MET A 1 189 ? 25.167 -5.287 -38.286 1.00 82.56 189 MET A C 1
ATOM 1454 O O . MET A 1 189 ? 24.348 -4.451 -37.903 1.00 82.56 189 MET A O 1
ATOM 1458 N N . THR A 1 190 ? 25.212 -6.522 -37.774 1.00 87.38 190 THR A N 1
ATOM 1459 C CA . THR A 1 190 ? 24.296 -6.964 -36.713 1.00 87.38 190 THR A CA 1
ATOM 1460 C C . THR A 1 190 ? 24.555 -6.253 -35.387 1.00 87.38 190 THR A C 1
ATOM 1462 O O . THR A 1 190 ? 23.603 -5.901 -34.691 1.00 87.38 190 THR A O 1
ATOM 1465 N N . GLU A 1 191 ? 25.820 -5.980 -35.058 1.00 87.62 191 GLU A N 1
ATOM 1466 C CA . GLU A 1 191 ? 26.204 -5.258 -33.842 1.00 87.62 191 GLU A CA 1
ATOM 1467 C C . GLU A 1 191 ? 25.732 -3.798 -33.895 1.00 87.62 191 GLU A C 1
ATOM 1469 O O . GLU A 1 191 ? 25.065 -3.333 -32.968 1.00 87.62 191 GLU A O 1
ATOM 1474 N N . ALA A 1 192 ? 25.954 -3.125 -35.028 1.00 89.62 192 ALA A N 1
ATOM 1475 C CA . ALA A 1 192 ? 25.465 -1.775 -35.284 1.00 89.62 192 ALA A CA 1
ATOM 1476 C C . ALA A 1 192 ? 23.930 -1.677 -35.219 1.00 89.62 192 ALA A C 1
ATOM 1478 O O . ALA A 1 192 ? 23.385 -0.779 -34.573 1.00 89.62 192 ALA A O 1
ATOM 1479 N N . ALA A 1 193 ? 23.215 -2.620 -35.844 1.00 89.94 193 ALA A N 1
ATOM 1480 C CA . ALA A 1 193 ? 21.755 -2.668 -35.790 1.00 89.94 193 ALA A CA 1
ATOM 1481 C C . ALA A 1 193 ? 21.245 -2.870 -34.353 1.00 89.94 193 ALA A C 1
ATOM 1483 O O . ALA A 1 193 ? 20.311 -2.190 -33.921 1.00 89.94 193 ALA A O 1
ATOM 1484 N N . ALA A 1 194 ? 21.882 -3.760 -33.586 1.00 91.25 194 ALA A N 1
ATOM 1485 C CA . ALA A 1 194 ? 21.530 -3.995 -32.191 1.00 91.25 194 ALA A CA 1
ATOM 1486 C C . ALA A 1 194 ? 21.819 -2.771 -31.306 1.00 91.25 194 ALA A C 1
ATOM 1488 O O . ALA A 1 194 ? 21.051 -2.477 -30.390 1.00 91.25 194 ALA A O 1
ATOM 1489 N N . GLU A 1 195 ? 22.902 -2.040 -31.563 1.00 91.44 195 GLU A N 1
ATOM 1490 C CA . GLU A 1 195 ? 23.227 -0.801 -30.855 1.00 91.44 195 GLU A CA 1
ATOM 1491 C C . GLU A 1 195 ? 22.190 0.298 -31.124 1.00 91.44 195 GLU A C 1
ATOM 1493 O O . GLU A 1 195 ? 21.669 0.895 -30.178 1.00 91.44 195 GLU A O 1
ATOM 1498 N N . ILE A 1 196 ? 21.802 0.488 -32.390 1.00 92.06 196 ILE A N 1
ATOM 1499 C CA . ILE A 1 196 ? 20.731 1.415 -32.786 1.00 92.06 196 ILE A CA 1
ATOM 1500 C C . ILE A 1 196 ? 19.413 1.041 -32.100 1.00 92.06 196 ILE A C 1
ATOM 1502 O O . ILE A 1 196 ? 18.781 1.897 -31.477 1.00 92.06 196 ILE A O 1
ATOM 1506 N N . ALA A 1 197 ? 19.022 -0.235 -32.166 1.00 92.12 197 ALA A N 1
ATOM 1507 C CA . ALA A 1 197 ? 17.783 -0.721 -31.568 1.00 92.12 197 ALA A CA 1
ATOM 1508 C C . ALA A 1 197 ? 17.769 -0.524 -30.045 1.00 92.12 197 ALA A C 1
ATOM 1510 O O . ALA A 1 197 ? 16.782 -0.034 -29.500 1.00 92.12 197 ALA A O 1
ATOM 1511 N N . ARG A 1 198 ? 18.871 -0.832 -29.347 1.00 92.50 198 ARG A N 1
ATOM 1512 C CA . ARG A 1 198 ? 18.979 -0.615 -27.894 1.00 92.50 198 ARG A CA 1
ATOM 1513 C C . ARG A 1 198 ? 18.937 0.863 -27.530 1.00 92.50 198 ARG A C 1
ATOM 1515 O O . ARG A 1 198 ? 18.292 1.214 -26.546 1.00 92.50 198 ARG A O 1
ATOM 1522 N N . ALA A 1 199 ? 19.608 1.725 -28.291 1.00 91.12 199 ALA A N 1
ATOM 1523 C CA . ALA A 1 199 ? 19.592 3.164 -28.044 1.00 91.12 199 ALA A CA 1
ATOM 1524 C C . ALA A 1 199 ? 18.183 3.746 -28.236 1.00 91.12 199 ALA A C 1
ATOM 1526 O O . ALA A 1 199 ? 17.700 4.475 -27.368 1.00 91.12 199 ALA A O 1
ATOM 1527 N N . ALA A 1 200 ? 17.504 3.365 -29.323 1.00 90.25 200 ALA A N 1
ATOM 1528 C CA . ALA A 1 200 ? 16.118 3.744 -29.580 1.00 90.25 200 ALA A CA 1
ATOM 1529 C C . ALA A 1 200 ? 15.191 3.227 -28.470 1.00 90.25 200 ALA A C 1
ATOM 1531 O O . ALA A 1 200 ? 14.486 4.020 -27.847 1.00 90.25 200 ALA A O 1
ATOM 1532 N N . ALA A 1 201 ? 15.273 1.936 -28.134 1.00 90.44 201 ALA A N 1
ATOM 1533 C CA . ALA A 1 201 ? 14.467 1.317 -27.085 1.00 90.44 201 ALA A CA 1
ATOM 1534 C C . ALA A 1 201 ? 14.699 1.952 -25.708 1.00 90.44 201 ALA A C 1
ATOM 1536 O O . ALA A 1 201 ? 13.734 2.186 -24.992 1.00 90.44 201 ALA A O 1
ATOM 1537 N N . ARG A 1 202 ? 15.941 2.294 -25.338 1.00 91.25 202 ARG A N 1
ATOM 1538 C CA . ARG A 1 202 ? 16.225 3.014 -24.085 1.00 91.25 202 ARG A CA 1
ATOM 1539 C C . ARG A 1 202 ? 15.577 4.391 -24.079 1.00 91.25 202 ARG A C 1
ATOM 1541 O O . ARG A 1 202 ? 14.865 4.708 -23.137 1.00 91.25 202 ARG A O 1
ATOM 1548 N N . SER A 1 203 ? 15.765 5.181 -25.135 1.00 87.88 203 SER A N 1
ATOM 1549 C CA . SER A 1 203 ? 15.147 6.513 -25.221 1.00 87.88 203 SER A CA 1
ATOM 1550 C C . SER A 1 203 ? 13.615 6.462 -25.234 1.00 87.88 203 SER A C 1
ATOM 1552 O O . SER A 1 203 ? 12.957 7.386 -24.764 1.00 87.88 203 SER A O 1
ATOM 1554 N N . TRP A 1 204 ? 13.047 5.367 -25.745 1.00 86.94 204 TRP A N 1
ATOM 1555 C CA . TRP A 1 204 ? 11.610 5.182 -25.876 1.00 86.94 204 TRP A CA 1
ATOM 1556 C C . TRP A 1 204 ? 10.959 4.605 -24.614 1.00 86.94 204 TRP A C 1
ATOM 1558 O O . TRP A 1 204 ? 9.957 5.133 -24.141 1.00 86.94 204 TRP A O 1
ATOM 1568 N N . LEU A 1 205 ? 11.510 3.538 -24.040 1.00 88.75 205 LEU A N 1
ATOM 1569 C CA . LEU A 1 205 ? 10.867 2.778 -22.967 1.00 88.75 205 LEU A CA 1
ATOM 1570 C C . LEU A 1 205 ? 11.335 3.194 -21.574 1.00 88.75 205 LEU A C 1
ATOM 1572 O O . LEU A 1 205 ? 10.506 3.206 -20.670 1.00 88.75 205 LEU A O 1
ATOM 1576 N N . ALA A 1 206 ? 12.605 3.583 -21.396 1.00 90.25 206 ALA A N 1
ATOM 1577 C CA . ALA A 1 206 ? 13.165 3.880 -20.073 1.00 90.25 206 ALA A CA 1
ATOM 1578 C C 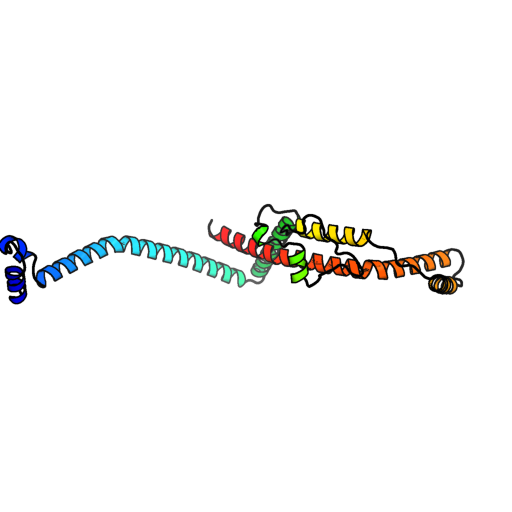. ALA A 1 206 ? 12.335 4.883 -19.247 1.00 90.25 206 ALA A C 1
ATOM 1580 O O . ALA A 1 206 ? 11.956 4.524 -18.131 1.00 90.25 206 ALA A O 1
ATOM 1581 N N . PRO A 1 207 ? 11.950 6.070 -19.769 1.00 90.19 207 PRO A N 1
ATOM 1582 C CA . PRO A 1 207 ? 11.181 7.027 -18.967 1.00 90.19 207 PRO A CA 1
ATOM 1583 C C . PRO A 1 207 ? 9.805 6.478 -18.560 1.00 90.19 207 PRO A C 1
ATOM 1585 O O . PRO A 1 207 ? 9.257 6.848 -17.526 1.00 90.19 207 PRO A O 1
ATOM 1588 N N . ARG A 1 208 ? 9.233 5.558 -19.346 1.00 88.25 208 ARG A N 1
ATOM 1589 C CA . ARG A 1 208 ? 7.926 4.946 -19.060 1.00 88.25 208 ARG A CA 1
ATOM 1590 C C . ARG A 1 208 ? 8.036 3.811 -18.074 1.00 88.25 208 ARG A C 1
ATOM 1592 O O . ARG A 1 208 ? 7.183 3.689 -17.204 1.00 88.25 208 ARG A O 1
ATOM 1599 N N . THR A 1 209 ? 9.066 2.984 -18.205 1.00 91.62 209 THR A N 1
ATOM 1600 C CA . THR A 1 209 ? 9.334 1.938 -17.224 1.00 91.62 209 THR A CA 1
ATOM 1601 C C . THR A 1 209 ? 9.640 2.554 -15.868 1.00 91.62 209 THR A C 1
ATOM 1603 O O . THR A 1 209 ? 9.116 2.068 -14.880 1.00 91.62 209 THR A O 1
ATOM 1606 N N . GLU A 1 210 ? 10.377 3.667 -15.826 1.00 92.75 210 GLU A N 1
ATOM 1607 C CA . GLU A 1 210 ? 10.631 4.431 -14.599 1.00 92.75 210 GLU A CA 1
ATOM 1608 C C . GLU A 1 210 ? 9.326 4.973 -14.003 1.00 92.75 210 GLU A C 1
ATOM 1610 O O . GLU A 1 210 ? 8.971 4.603 -12.889 1.00 92.75 210 GLU A O 1
ATOM 1615 N N . THR A 1 211 ? 8.516 5.680 -14.804 1.00 92.62 211 THR A N 1
ATOM 1616 C CA . THR A 1 211 ? 7.184 6.162 -14.380 1.00 92.62 211 THR A CA 1
ATOM 1617 C C . THR A 1 211 ? 6.291 5.022 -13.865 1.00 92.62 211 THR A C 1
ATOM 1619 O O . THR A 1 211 ? 5.557 5.181 -12.892 1.00 92.62 211 THR A O 1
ATOM 1622 N N . THR A 1 212 ? 6.336 3.852 -14.511 1.00 93.19 212 THR A N 1
ATOM 1623 C CA . THR A 1 212 ? 5.570 2.672 -14.080 1.00 93.19 212 THR A CA 1
ATOM 1624 C C . THR A 1 212 ? 6.081 2.160 -12.743 1.00 93.19 212 THR A C 1
ATOM 1626 O O . THR A 1 212 ? 5.279 1.932 -11.845 1.00 93.19 212 THR A O 1
ATOM 1629 N N . CYS A 1 213 ? 7.398 2.002 -12.593 1.00 94.50 213 CYS A N 1
ATOM 1630 C CA . CYS A 1 213 ? 8.018 1.569 -11.346 1.00 94.50 213 CYS A CA 1
ATOM 1631 C C . CYS A 1 213 ? 7.654 2.501 -10.190 1.00 94.50 213 CYS A C 1
ATOM 1633 O O . CYS A 1 213 ? 7.253 2.006 -9.141 1.00 94.50 213 CYS A O 1
ATOM 1635 N N . ASP A 1 214 ? 7.709 3.817 -10.394 1.00 94.31 214 ASP A N 1
ATOM 1636 C CA . ASP A 1 214 ? 7.379 4.793 -9.353 1.00 94.31 214 ASP A CA 1
ATOM 1637 C C . ASP A 1 214 ? 5.905 4.708 -8.940 1.00 94.31 214 ASP A C 1
ATOM 1639 O O . ASP A 1 214 ? 5.573 4.678 -7.752 1.00 94.31 214 ASP A O 1
ATOM 1643 N N . ARG A 1 215 ? 4.996 4.580 -9.913 1.00 93.19 215 ARG A N 1
ATOM 1644 C CA . ARG A 1 215 ? 3.564 4.418 -9.628 1.00 93.19 215 ARG A CA 1
ATOM 1645 C C . ARG A 1 215 ? 3.242 3.094 -8.946 1.00 93.19 215 ARG A C 1
ATOM 1647 O O . ARG A 1 215 ? 2.444 3.071 -8.012 1.00 93.19 215 ARG A O 1
ATOM 1654 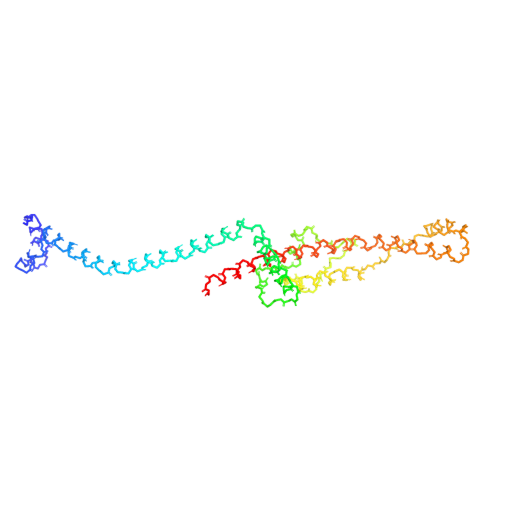N N . LEU A 1 216 ? 3.865 1.996 -9.372 1.00 94.56 216 LEU A N 1
ATOM 1655 C CA . LEU A 1 216 ? 3.711 0.698 -8.713 1.00 94.56 216 LEU A CA 1
ATOM 1656 C C . LEU A 1 216 ? 4.304 0.718 -7.301 1.00 94.56 216 LEU A C 1
ATOM 1658 O O . LEU A 1 216 ? 3.699 0.168 -6.382 1.00 94.56 216 LEU A O 1
ATOM 1662 N N . ALA A 1 217 ? 5.438 1.392 -7.099 1.00 94.81 217 ALA A N 1
ATOM 1663 C CA . ALA A 1 217 ? 6.025 1.589 -5.780 1.00 94.81 217 ALA A CA 1
ATOM 1664 C C . ALA A 1 217 ? 5.071 2.360 -4.861 1.00 94.81 217 ALA A C 1
ATOM 1666 O O . ALA A 1 217 ? 4.875 1.948 -3.720 1.00 94.81 217 ALA A O 1
ATOM 1667 N N . PHE A 1 218 ? 4.408 3.407 -5.361 1.00 94.12 218 PHE A N 1
ATOM 1668 C CA . PHE A 1 218 ? 3.391 4.140 -4.603 1.00 94.12 218 PHE A CA 1
ATOM 1669 C C . PHE A 1 218 ? 2.200 3.253 -4.190 1.00 94.12 218 PHE A C 1
ATOM 1671 O O . PHE A 1 218 ? 1.754 3.299 -3.037 1.00 94.12 218 PHE A O 1
ATOM 1678 N N . VAL A 1 219 ? 1.704 2.404 -5.101 1.00 93.88 219 VAL A N 1
ATOM 1679 C CA . VAL A 1 219 ? 0.638 1.430 -4.794 1.00 93.88 219 VAL A CA 1
ATOM 1680 C C . VAL A 1 219 ? 1.096 0.448 -3.710 1.00 93.88 219 VAL A C 1
ATOM 1682 O O . VAL A 1 219 ? 0.367 0.212 -2.746 1.00 93.88 219 VAL A O 1
ATOM 1685 N N . LEU A 1 220 ? 2.318 -0.083 -3.820 1.00 93.31 220 LEU A N 1
ATOM 1686 C CA . LEU A 1 220 ? 2.894 -1.014 -2.843 1.00 93.31 220 LEU A CA 1
ATOM 1687 C C . LEU A 1 220 ? 3.146 -0.369 -1.472 1.00 93.31 220 LEU A C 1
ATOM 1689 O O . LEU A 1 220 ? 2.907 -1.009 -0.451 1.00 93.31 220 LEU A O 1
ATOM 1693 N N . GLN A 1 221 ? 3.578 0.892 -1.428 1.00 93.12 221 GLN A N 1
ATOM 1694 C CA . GLN A 1 221 ? 3.734 1.643 -0.177 1.00 93.12 221 GLN A CA 1
ATOM 1695 C C . GLN A 1 221 ? 2.384 1.852 0.513 1.00 93.12 221 GLN A C 1
ATOM 1697 O O . GLN A 1 221 ? 2.242 1.533 1.689 1.00 93.12 221 GLN A O 1
ATOM 1702 N N . SER A 1 222 ? 1.360 2.271 -0.241 1.00 90.88 222 SER A N 1
ATOM 1703 C CA . SER A 1 222 ? -0.006 2.404 0.291 1.00 90.88 222 SER A CA 1
ATOM 1704 C C . SER A 1 222 ? -0.547 1.072 0.835 1.00 90.88 222 SER A C 1
ATOM 1706 O O . SER A 1 222 ? -1.293 1.044 1.813 1.00 90.88 222 SER A O 1
ATOM 1708 N N . LEU A 1 223 ? -0.176 -0.045 0.204 1.00 92.12 223 LEU A N 1
ATOM 1709 C CA . LEU A 1 223 ? -0.540 -1.391 0.648 1.00 92.12 223 LEU A CA 1
ATOM 1710 C C . LEU A 1 223 ? 0.170 -1.821 1.926 1.00 92.12 223 LEU A C 1
ATOM 1712 O O . LEU A 1 223 ? -0.420 -2.537 2.732 1.00 92.12 223 LEU A O 1
ATOM 1716 N N . PHE A 1 224 ? 1.422 -1.407 2.105 1.00 92.06 224 PHE A N 1
ATOM 1717 C CA . PHE A 1 224 ? 2.180 -1.697 3.313 1.00 92.06 224 PHE A CA 1
ATOM 1718 C C . PHE A 1 224 ? 1.531 -1.056 4.544 1.00 92.06 224 PHE A C 1
ATOM 1720 O O . PHE A 1 224 ? 1.343 -1.742 5.547 1.00 92.06 224 PHE A O 1
ATOM 1727 N N . ASP A 1 225 ? 1.109 0.208 4.447 1.00 90.19 225 ASP A N 1
ATOM 1728 C CA . ASP A 1 225 ? 0.403 0.896 5.537 1.00 90.19 225 ASP A CA 1
ATOM 1729 C C . ASP A 1 225 ? -0.891 0.164 5.921 1.00 90.19 225 ASP A C 1
ATOM 1731 O O . ASP A 1 225 ? -1.197 -0.023 7.100 1.00 90.19 225 ASP A O 1
ATOM 1735 N N . LEU A 1 226 ? -1.618 -0.334 4.918 1.00 91.25 226 LEU A N 1
ATOM 1736 C CA . LEU A 1 226 ? -2.819 -1.130 5.135 1.00 91.25 226 LEU A CA 1
ATOM 1737 C C . LEU A 1 226 ? -2.515 -2.494 5.775 1.00 91.25 226 LEU A C 1
ATOM 1739 O O . LEU A 1 226 ? -3.211 -2.915 6.698 1.00 91.25 226 LEU A O 1
ATOM 1743 N N . ALA A 1 227 ? -1.474 -3.190 5.315 1.00 91.69 227 ALA A N 1
ATOM 1744 C CA . ALA A 1 227 ? -1.043 -4.461 5.897 1.00 91.69 227 ALA A CA 1
ATOM 1745 C C . ALA A 1 227 ? -0.594 -4.294 7.361 1.00 91.69 227 ALA A C 1
ATOM 1747 O O . ALA A 1 227 ? -0.922 -5.125 8.208 1.00 91.69 227 ALA A O 1
ATOM 1748 N N . MET A 1 228 ? 0.093 -3.193 7.673 1.00 89.62 228 MET A N 1
ATOM 1749 C CA . MET A 1 228 ? 0.485 -2.820 9.033 1.00 89.62 228 MET A CA 1
ATOM 1750 C C . MET A 1 228 ? -0.727 -2.626 9.945 1.00 89.62 228 MET A C 1
ATOM 1752 O O . MET A 1 228 ? -0.747 -3.154 11.059 1.00 89.62 228 MET A O 1
ATOM 1756 N N . GLU A 1 229 ? -1.750 -1.909 9.476 1.00 88.25 229 GLU A N 1
ATOM 1757 C CA . GLU A 1 229 ? -2.970 -1.693 10.257 1.00 88.25 229 GLU A CA 1
ATOM 1758 C C . GLU A 1 229 ? -3.701 -3.016 10.528 1.00 88.25 229 GLU A C 1
ATOM 1760 O O . GLU A 1 229 ? -4.123 -3.285 11.653 1.00 88.25 229 GLU A O 1
ATOM 1765 N N . ARG A 1 230 ? -3.748 -3.915 9.539 1.00 86.06 230 ARG A N 1
ATOM 1766 C CA . ARG A 1 230 ? -4.327 -5.255 9.722 1.00 86.06 230 ARG A CA 1
ATOM 1767 C C . ARG A 1 230 ? -3.578 -6.078 10.754 1.00 86.06 230 ARG A C 1
ATOM 1769 O O . ARG A 1 230 ? -4.218 -6.616 11.658 1.00 86.06 230 ARG A O 1
ATOM 1776 N N . SER A 1 231 ? -2.247 -6.103 10.681 1.00 86.38 231 SER A N 1
ATOM 1777 C CA . SER A 1 231 ? -1.438 -6.835 11.656 1.00 86.38 231 SER A CA 1
ATOM 1778 C C . SER A 1 231 ? -1.648 -6.317 13.082 1.00 86.38 231 SER A C 1
ATOM 1780 O O . SER A 1 231 ? -1.656 -7.118 14.011 1.00 86.38 231 SER A O 1
ATOM 1782 N N . ARG A 1 232 ? -1.881 -5.009 13.276 1.00 83.06 232 ARG A N 1
ATOM 1783 C CA . ARG A 1 232 ? -2.230 -4.447 14.596 1.00 83.06 232 ARG A CA 1
ATOM 1784 C C . ARG A 1 232 ? -3.602 -4.903 15.086 1.00 83.06 232 ARG A C 1
ATOM 1786 O O . ARG A 1 232 ? -3.757 -5.190 16.273 1.00 83.06 232 ARG A O 1
ATOM 1793 N N . THR A 1 233 ? -4.600 -4.961 14.202 1.00 80.25 233 THR A N 1
ATOM 1794 C CA . THR A 1 233 ? -5.946 -5.425 14.583 1.00 80.25 233 THR A CA 1
ATOM 1795 C C . THR A 1 233 ? -5.998 -6.920 14.886 1.00 80.25 233 THR A C 1
ATOM 1797 O O . THR A 1 233 ? -6.754 -7.314 15.770 1.00 80.25 233 THR A O 1
ATOM 1800 N N . ASP A 1 234 ? -5.200 -7.744 14.204 1.00 74.00 234 ASP A N 1
ATOM 1801 C CA . ASP A 1 234 ? -5.085 -9.179 14.500 1.00 74.00 234 ASP A CA 1
ATOM 1802 C C . ASP A 1 234 ? -4.367 -9.401 15.834 1.00 74.00 234 ASP A C 1
ATOM 1804 O O . ASP A 1 234 ? -4.876 -10.123 16.691 1.00 74.00 234 ASP A O 1
ATOM 1808 N N . ASP A 1 235 ? -3.269 -8.674 16.078 1.00 64.50 235 ASP A N 1
ATOM 1809 C CA . ASP A 1 235 ? -2.590 -8.664 17.380 1.00 64.50 235 ASP A CA 1
ATOM 1810 C C . ASP A 1 235 ? -3.518 -8.212 18.513 1.00 64.50 235 ASP A C 1
ATOM 1812 O O . ASP A 1 235 ? -3.288 -8.593 19.653 1.00 64.50 235 ASP A O 1
ATOM 1816 N N . SER A 1 236 ? -4.542 -7.403 18.214 1.00 59.88 236 SER A N 1
ATOM 1817 C CA . SER A 1 236 ? -5.534 -6.937 19.190 1.00 59.88 236 SER A CA 1
ATOM 1818 C C . SER A 1 236 ? -6.707 -7.902 19.371 1.00 59.88 236 SER A C 1
ATOM 1820 O O . SER A 1 236 ? -7.244 -7.997 20.467 1.00 59.88 236 SER A O 1
ATOM 1822 N N . ARG A 1 237 ? -7.106 -8.637 18.326 1.00 53.34 237 ARG A N 1
ATOM 1823 C CA . ARG A 1 237 ? -8.159 -9.665 18.401 1.00 53.34 237 ARG A CA 1
ATOM 1824 C C . ARG A 1 237 ? -7.695 -10.900 19.166 1.00 53.34 237 ARG A C 1
ATOM 1826 O O . ARG A 1 237 ? -8.442 -11.392 19.998 1.00 53.34 237 ARG A O 1
ATOM 1833 N N . CYS A 1 238 ? -6.431 -11.291 19.008 1.00 48.69 238 CYS A N 1
ATOM 1834 C CA . CYS A 1 238 ? -5.785 -12.287 19.870 1.00 48.69 238 CYS A CA 1
ATOM 1835 C C . CYS A 1 238 ? -5.662 -11.857 21.352 1.00 48.69 238 CYS A C 1
ATOM 1837 O O . CYS A 1 238 ? -5.157 -12.633 22.154 1.00 48.69 238 CYS A O 1
ATOM 1839 N N . LEU A 1 239 ? -6.053 -10.627 21.728 1.00 44.16 239 LEU A N 1
ATOM 1840 C CA . LEU A 1 239 ? -6.106 -10.169 23.129 1.00 44.16 239 LEU A CA 1
ATOM 1841 C C . LEU A 1 239 ? -7.488 -10.349 23.768 1.00 44.16 239 LEU A C 1
ATOM 1843 O O . LEU A 1 239 ? -7.622 -10.081 24.961 1.00 44.16 239 LEU A O 1
ATOM 1847 N N . CYS A 1 240 ? -8.506 -10.727 22.992 1.00 39.56 240 CYS A N 1
ATOM 1848 C CA . CYS A 1 240 ? -9.889 -10.851 23.458 1.00 39.56 240 CYS A CA 1
ATOM 1849 C C . CYS A 1 240 ? -10.395 -12.301 23.524 1.00 39.56 240 CYS A C 1
ATOM 1851 O O . CYS A 1 240 ? -11.491 -12.507 24.044 1.00 39.56 240 CYS A O 1
ATOM 1853 N N . ASP A 1 241 ? -9.605 -13.260 23.036 1.00 33.66 241 ASP A N 1
ATOM 1854 C CA . ASP A 1 241 ? -9.812 -14.710 23.167 1.00 33.66 241 ASP A CA 1
ATOM 1855 C C . ASP A 1 241 ? -8.787 -15.303 24.151 1.00 33.66 241 ASP A C 1
ATOM 1857 O O . ASP A 1 241 ? -9.147 -16.253 24.885 1.00 33.66 241 ASP A O 1
#